Protein AF-A0A091F250-F1 (afdb_monomer_lite)

Sequence (230 aa):
HSVPVSPQCHPSVTPVSPQCHPSVTPVSPQCHPSVTPVSPQCHPSVTPVSPQCHPSVTPVSPQCHPSVTPVSPQCHPSVTPVSPQCHPSVTPVSPQCHPSVTPVSPQCHPSVTPVSPQCHPSVTPVSPQCHPSVTPVSPQCHPSVTPVSPQCHPSVTPVSPQCHPSVTPVSPQCHPSVTPVSPQCHPSVTPVSPQCHPSVTPVSPQCHPSVTPVSPQCHPSVTP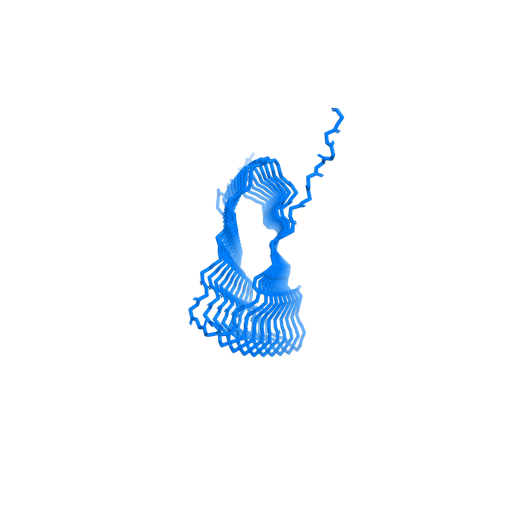VSPQCH

pLDDT: mean 90.47, std 11.47, range [30.03, 98.31]

Secondary structure (DSSP, 8-state):
------SEE--EE--BSSEE--EE--BSSEE--EE--BSSEE--EE--BSSEE--EE--BSSEE--EE--BSSEE--EE--BSSEE--EE--BSSEE--EE--BSSEE--EE--BSSEE--EE--BSSEE--EE--BSSEE--EE--BSSEE--EE--BSSEE--EE--BSSEE--EE--BSSEE--EE--B-SEE--EE--BSSEE--EE--SSSEE--EE---PPPP-

Radius of gyration: 18.92 Å; chains: 1; bounding box: 62×32×62 Å

Organism: Corvus brachyrhynchos (NCBI:txid85066)

Foldseek 3Di:
DDDPQDQEEEAEEEDEDQEEEAEEEDEHQEYEYEYEYEHQEYEYEYEYEHQEYEYEYEYEHQEYEYEYEYEHQEYEYEYEYEHQEYEYEYEYEHQEYEYEYEYEHQEYEYEYEYEHQEYEYEYEYEHQEYEYEYEYEHQEYEYEYEYEHQEYEYEYEYEHQEYEYEYEYEHQEYEYEAEYAYQAYEYEYEYAYQAYEYEYEYAYPHYHYYYHYPHDHYDYHYHYDYPDDD

Structure (mmCIF, N/CA/C/O backbone):
data_AF-A0A091F250-F1
#
_entry.id   AF-A0A091F250-F1
#
loop_
_atom_site.group_PDB
_atom_site.id
_atom_site.type_symbol
_atom_site.label_atom_id
_atom_site.label_alt_id
_atom_site.label_comp_id
_atom_site.label_asym_id
_atom_site.label_entity_id
_atom_site.label_seq_id
_atom_site.pdbx_PDB_ins_code
_atom_site.Cartn_x
_atom_site.Cartn_y
_atom_site.Cartn_z
_atom_site.occupancy
_atom_site.B_iso_or_equiv
_atom_site.auth_seq_id
_atom_site.auth_comp_id
_atom_site.auth_asym_id
_atom_site.auth_atom_id
_atom_site.pdbx_PDB_model_num
ATOM 1 N N . HIS A 1 1 ? 37.355 22.612 -18.448 1.00 33.59 1 HIS A N 1
ATOM 2 C CA . HIS A 1 1 ? 36.087 22.562 -19.195 1.00 33.59 1 HIS A CA 1
ATOM 3 C C . HIS A 1 1 ? 35.077 21.798 -18.359 1.00 33.59 1 HIS A C 1
ATOM 5 O O . HIS A 1 1 ? 35.049 20.576 -18.389 1.00 33.59 1 HIS A O 1
ATOM 11 N N . SER A 1 2 ? 34.338 22.515 -17.518 1.00 38.84 2 SER A N 1
ATOM 12 C CA . SER A 1 2 ? 33.194 21.975 -16.791 1.00 38.84 2 SER A CA 1
ATOM 13 C C . SER A 1 2 ? 32.089 21.704 -17.807 1.00 38.84 2 SER A C 1
ATOM 15 O O . SER A 1 2 ? 31.565 22.630 -18.421 1.00 38.84 2 SER A O 1
ATOM 17 N N . VAL A 1 3 ? 31.771 20.430 -18.031 1.00 39.94 3 VAL A N 1
ATOM 18 C CA . VAL A 1 3 ? 30.537 20.057 -18.728 1.00 39.94 3 VAL A CA 1
ATOM 19 C C . VAL A 1 3 ? 29.393 20.578 -17.853 1.00 39.94 3 VAL A C 1
ATOM 21 O O . VAL A 1 3 ? 29.378 20.248 -16.664 1.00 39.94 3 VAL A O 1
ATOM 24 N N . PRO A 1 4 ? 28.487 21.433 -18.358 1.00 46.00 4 PRO A N 1
ATOM 25 C CA . PRO A 1 4 ? 27.374 21.906 -17.553 1.00 46.00 4 PRO A CA 1
ATOM 26 C C . PRO A 1 4 ? 26.533 20.689 -17.170 1.00 46.00 4 PRO A C 1
ATOM 28 O O . PRO A 1 4 ? 25.941 20.034 -18.027 1.00 46.00 4 PRO A O 1
ATOM 31 N N . VAL A 1 5 ? 26.518 20.354 -15.879 1.00 55.38 5 VAL A N 1
ATOM 32 C CA . VAL A 1 5 ? 25.541 19.413 -15.337 1.00 55.38 5 VAL A CA 1
ATOM 33 C C . VAL A 1 5 ? 24.190 20.074 -15.567 1.00 55.38 5 VAL A C 1
ATOM 35 O O . VAL A 1 5 ? 23.926 21.139 -15.010 1.00 55.38 5 VAL A O 1
ATOM 38 N N . SER A 1 6 ? 23.372 19.495 -16.449 1.00 60.44 6 SER A N 1
ATOM 39 C CA . SER A 1 6 ? 22.008 19.977 -16.664 1.00 60.44 6 SER A CA 1
ATOM 40 C C . SER A 1 6 ? 21.316 20.046 -15.298 1.00 60.44 6 SER A C 1
ATOM 42 O O . SER A 1 6 ? 21.288 19.031 -14.601 1.00 60.44 6 SER A O 1
ATOM 44 N N . PRO A 1 7 ? 20.772 21.202 -14.875 1.00 77.56 7 PRO A N 1
ATOM 45 C CA . PRO A 1 7 ? 20.173 21.343 -13.547 1.00 77.56 7 PRO A CA 1
ATOM 46 C C . PRO A 1 7 ? 18.911 20.482 -13.389 1.00 77.56 7 PRO A C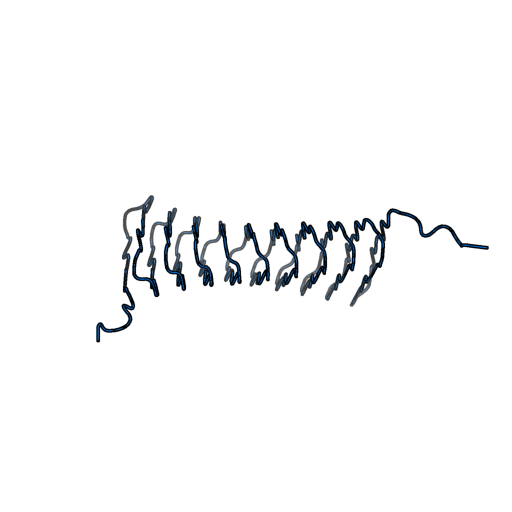 1
ATOM 48 O O . PRO A 1 7 ? 18.428 20.276 -12.277 1.00 77.56 7 PRO A O 1
ATOM 51 N N . GLN A 1 8 ? 18.366 19.984 -14.502 1.00 84.75 8 GLN A N 1
ATOM 52 C CA . GLN A 1 8 ? 17.130 19.224 -14.564 1.00 84.75 8 GLN A CA 1
ATOM 53 C C . GLN A 1 8 ? 17.296 17.965 -15.420 1.00 84.75 8 GLN A C 1
ATOM 55 O O . GLN A 1 8 ? 17.914 17.998 -16.488 1.00 84.75 8 GLN A O 1
ATOM 60 N N . CYS A 1 9 ? 16.695 16.869 -14.956 1.00 88.38 9 CYS A N 1
ATOM 61 C CA . CYS A 1 9 ? 16.632 15.584 -15.641 1.00 88.38 9 CYS A CA 1
ATOM 62 C C . CYS A 1 9 ? 15.167 15.138 -15.818 1.00 88.38 9 CYS A C 1
ATOM 64 O O . CYS A 1 9 ? 14.374 15.234 -14.881 1.00 88.38 9 CYS A O 1
ATOM 66 N N . HIS A 1 10 ? 14.815 14.624 -17.001 1.00 90.88 10 HIS A N 1
ATOM 67 C CA . HIS A 1 10 ? 13.466 14.120 -17.319 1.00 90.88 10 HIS A CA 1
ATOM 68 C C . HIS A 1 10 ? 13.531 12.782 -18.085 1.00 90.88 10 HIS A C 1
ATOM 70 O O . HIS A 1 10 ? 13.070 12.704 -19.225 1.00 90.88 10 HIS A O 1
ATOM 76 N N . PRO A 1 11 ? 14.177 11.731 -17.544 1.00 89.00 11 PRO A N 1
ATOM 77 C CA . PRO A 1 11 ? 14.264 10.458 -18.252 1.00 89.00 11 PRO A CA 1
ATOM 78 C C . PRO A 1 11 ? 12.874 9.820 -18.356 1.00 89.00 11 PRO A C 1
ATOM 80 O O . PRO A 1 11 ? 12.163 9.704 -17.361 1.00 89.00 11 PRO A O 1
ATOM 83 N N . SER A 1 12 ? 12.504 9.389 -19.559 1.00 92.69 12 SER A N 1
ATOM 84 C CA . SER A 1 12 ? 11.233 8.719 -19.836 1.00 92.69 12 SER A CA 1
ATOM 85 C C . SER A 1 12 ? 11.492 7.376 -20.510 1.00 92.69 12 SER A C 1
ATOM 87 O O . SER A 1 12 ? 12.308 7.300 -21.430 1.00 92.69 12 SER A O 1
ATOM 89 N N . VAL A 1 13 ? 10.840 6.312 -20.035 1.00 91.19 13 VAL A N 1
ATOM 90 C CA . VAL A 1 13 ? 11.056 4.934 -20.502 1.00 91.19 13 VAL A CA 1
ATOM 91 C C . VAL A 1 13 ? 9.720 4.228 -20.759 1.00 91.19 13 VAL A C 1
ATOM 93 O O . VAL A 1 13 ? 8.931 4.016 -19.841 1.00 91.19 13 VAL A O 1
ATOM 96 N N . THR A 1 14 ? 9.491 3.815 -22.008 1.00 93.31 14 THR A N 1
ATOM 97 C CA . THR A 1 14 ? 8.241 3.204 -22.514 1.00 93.31 14 THR A CA 1
ATOM 98 C C . THR A 1 14 ? 8.506 1.909 -23.301 1.00 93.31 14 THR A C 1
ATOM 100 O O . THR A 1 14 ? 8.299 1.854 -24.514 1.00 93.31 14 THR A O 1
ATOM 103 N N . PRO A 1 15 ? 9.014 0.836 -22.666 1.00 89.25 15 PRO A N 1
ATOM 104 C CA . PRO A 1 15 ? 9.282 -0.410 -23.368 1.00 89.25 15 PRO A CA 1
ATOM 105 C C . PRO A 1 15 ? 7.974 -1.133 -23.706 1.00 89.25 15 PRO A C 1
ATOM 107 O O . PRO A 1 15 ? 7.047 -1.184 -22.894 1.00 89.25 15 PRO A O 1
ATOM 110 N N . VAL A 1 16 ? 7.950 -1.752 -24.885 1.00 90.25 16 VAL A N 1
ATOM 111 C CA . VAL A 1 16 ? 6.882 -2.651 -25.333 1.00 90.25 16 VAL A CA 1
ATOM 112 C C . VAL A 1 16 ? 7.512 -4.009 -25.623 1.00 90.25 16 VAL A C 1
ATOM 114 O O . VAL A 1 16 ? 8.383 -4.119 -26.482 1.00 90.25 16 VAL A O 1
ATOM 117 N N . SER A 1 17 ? 7.147 -5.028 -24.847 1.00 84.81 17 SER A N 1
ATOM 118 C CA . SER A 1 17 ? 7.806 -6.342 -24.855 1.00 84.81 17 SER A CA 1
ATOM 119 C C . SER A 1 17 ? 6.891 -7.400 -24.232 1.00 84.81 17 SER A C 1
ATOM 121 O O . SER A 1 17 ? 6.051 -7.030 -23.421 1.00 84.81 17 SER A O 1
ATOM 123 N N . PRO A 1 18 ? 7.052 -8.705 -24.525 1.00 85.31 18 PRO A N 1
ATOM 124 C CA . PRO A 1 18 ? 6.424 -9.782 -23.752 1.00 85.31 18 PRO A CA 1
ATOM 125 C C . PRO A 1 18 ? 6.783 -9.763 -22.253 1.00 85.31 18 PRO A C 1
ATOM 127 O O . PRO A 1 18 ? 5.990 -10.176 -21.410 1.00 85.31 18 PRO A O 1
ATOM 130 N N . GLN A 1 19 ? 7.989 -9.293 -21.925 1.00 91.00 19 GLN A N 1
ATOM 131 C CA . GLN A 1 19 ? 8.488 -9.157 -20.558 1.00 91.00 19 GLN A CA 1
ATOM 132 C C . GLN A 1 19 ? 9.426 -7.949 -20.470 1.00 91.00 19 GLN A C 1
ATOM 134 O O . GLN A 1 19 ? 10.343 -7.811 -21.282 1.00 91.00 19 GLN A O 1
ATOM 139 N N . CYS A 1 20 ? 9.238 -7.059 -19.495 1.00 88.50 20 CYS A N 1
ATOM 140 C CA . CYS A 1 20 ? 10.100 -5.881 -19.353 1.00 88.50 20 CYS A CA 1
ATOM 141 C C . CYS A 1 20 ? 10.474 -5.561 -17.902 1.00 88.50 20 CYS A C 1
ATOM 143 O O . CYS A 1 20 ? 9.691 -5.740 -16.971 1.00 88.50 20 CYS A O 1
ATOM 145 N N . HIS A 1 21 ? 11.691 -5.042 -17.740 1.00 93.19 21 HIS A N 1
ATOM 146 C CA . HIS A 1 21 ? 12.291 -4.668 -16.456 1.00 93.19 21 HIS A CA 1
ATOM 147 C C . HIS A 1 21 ? 12.960 -3.286 -16.566 1.00 93.19 21 HIS A C 1
ATOM 149 O O . HIS A 1 21 ? 14.181 -3.183 -16.439 1.00 93.19 21 HIS A O 1
ATOM 155 N N . PRO A 1 22 ? 12.223 -2.216 -16.926 1.00 90.50 22 PRO A N 1
ATOM 156 C CA . PRO A 1 22 ? 12.834 -0.901 -17.079 1.00 90.50 22 PRO A CA 1
ATOM 157 C C . PRO A 1 22 ? 13.341 -0.386 -15.729 1.00 90.50 22 PRO A C 1
ATOM 159 O O . PRO A 1 22 ? 12.600 -0.372 -14.749 1.00 90.50 22 PRO A O 1
ATOM 162 N N . SER A 1 23 ? 14.590 0.072 -15.699 1.00 92.38 23 SER A N 1
ATOM 163 C CA . SER A 1 23 ? 15.218 0.655 -14.513 1.00 92.38 23 SER A CA 1
ATOM 164 C C . SER A 1 23 ? 15.730 2.058 -14.824 1.00 92.38 23 SER A C 1
ATOM 166 O O . SER A 1 23 ? 16.414 2.250 -15.829 1.00 92.38 23 SER A O 1
ATOM 168 N N . VAL A 1 24 ? 15.414 3.037 -13.972 1.00 91.38 24 VAL A N 1
ATOM 169 C CA . VAL A 1 24 ? 15.784 4.449 -14.167 1.00 91.38 24 VAL A CA 1
ATOM 170 C C . VAL A 1 24 ? 16.405 5.017 -12.887 1.00 91.38 24 VAL A C 1
ATOM 172 O O . VAL A 1 24 ? 15.742 5.103 -11.855 1.00 91.38 24 VAL A O 1
ATOM 175 N N . THR A 1 25 ? 17.670 5.443 -12.967 1.00 92.69 25 THR A N 1
ATOM 176 C CA . THR A 1 25 ? 18.471 5.909 -11.813 1.00 92.69 25 THR A CA 1
ATOM 177 C C . THR A 1 25 ? 19.171 7.236 -12.131 1.00 92.69 25 THR A C 1
ATOM 179 O O . THR A 1 25 ? 20.381 7.262 -12.358 1.00 92.69 25 THR A O 1
ATOM 182 N N . PRO A 1 26 ? 18.440 8.356 -12.245 1.00 88.88 26 PRO A N 1
ATOM 183 C CA . PRO A 1 26 ? 19.053 9.614 -12.618 1.00 88.88 26 PRO A CA 1
ATOM 184 C C . PRO A 1 26 ? 19.640 10.342 -11.405 1.00 88.88 26 PRO A C 1
ATOM 186 O O . PRO A 1 26 ? 19.121 10.246 -10.290 1.00 88.88 26 PRO A O 1
ATOM 189 N N . VAL A 1 27 ? 20.689 11.126 -11.657 1.00 89.31 27 VAL A N 1
ATOM 190 C CA . VAL A 1 27 ? 21.351 11.981 -10.665 1.00 89.31 27 VAL A CA 1
ATOM 191 C C . VAL A 1 27 ? 21.404 13.407 -11.209 1.00 89.31 27 VAL A C 1
ATOM 193 O O . VAL A 1 27 ? 21.977 13.638 -12.270 1.00 89.31 27 VAL A O 1
ATOM 196 N N . SER A 1 28 ? 20.763 14.353 -10.521 1.00 86.31 28 SER A N 1
ATOM 197 C CA . SER A 1 28 ? 20.638 15.760 -10.947 1.00 86.31 28 SER A CA 1
ATOM 198 C C . SER A 1 28 ? 20.193 16.635 -9.770 1.00 86.31 28 SER A C 1
ATOM 200 O O . SER A 1 28 ? 19.651 16.089 -8.814 1.00 86.31 28 SER A O 1
ATOM 202 N N . PRO A 1 29 ? 20.338 17.973 -9.820 1.00 87.81 29 PRO A N 1
ATOM 203 C CA . PRO A 1 29 ? 19.719 18.877 -8.846 1.00 87.81 29 PRO A CA 1
ATOM 204 C C . PRO A 1 29 ? 18.182 18.773 -8.779 1.00 87.81 29 PRO A C 1
ATOM 206 O O . PRO A 1 29 ? 17.585 18.950 -7.719 1.00 87.81 29 PRO A O 1
ATOM 209 N N . GLN A 1 30 ? 17.541 18.480 -9.911 1.00 91.06 30 GLN A N 1
ATOM 210 C CA . GLN A 1 30 ? 16.102 18.255 -10.017 1.00 91.06 30 GLN A CA 1
ATOM 211 C C . GLN A 1 30 ? 15.824 17.117 -11.007 1.00 91.06 30 GLN A C 1
ATOM 213 O O . GLN A 1 30 ? 16.383 17.101 -12.107 1.00 91.06 30 GLN A O 1
ATOM 218 N N . CYS A 1 31 ? 14.949 16.176 -10.640 1.00 90.00 31 CYS A N 1
ATOM 219 C CA . CYS A 1 31 ? 14.666 14.993 -11.456 1.00 90.00 31 CYS A CA 1
ATOM 220 C C . CYS A 1 31 ? 13.188 14.592 -11.515 1.00 90.00 31 CYS A C 1
ATOM 222 O O . CYS A 1 31 ? 12.520 14.482 -10.490 1.00 90.00 31 CYS A O 1
ATOM 224 N N . HIS A 1 32 ? 12.720 14.274 -12.721 1.00 93.88 32 HIS A N 1
ATOM 225 C CA . HIS A 1 32 ? 11.345 13.864 -13.033 1.00 93.88 32 HIS A CA 1
ATOM 226 C C . HIS A 1 32 ? 11.334 12.578 -13.885 1.00 93.88 32 HIS A C 1
ATOM 228 O O . HIS A 1 32 ? 11.016 12.634 -15.074 1.00 93.88 32 HIS A O 1
ATOM 234 N N . PRO A 1 33 ? 11.777 11.421 -13.350 1.00 92.81 33 PRO A N 1
ATOM 235 C CA . PRO A 1 33 ? 11.771 10.174 -14.108 1.00 92.81 33 PRO A CA 1
ATOM 236 C C . PRO A 1 33 ? 10.345 9.646 -14.316 1.00 92.81 33 PRO A C 1
ATOM 238 O O . PRO A 1 33 ? 9.553 9.617 -13.376 1.00 92.81 33 PRO A O 1
ATOM 241 N N . SER A 1 34 ? 10.047 9.175 -15.525 1.00 94.75 34 SER A N 1
ATOM 242 C CA . SER A 1 34 ? 8.769 8.558 -15.890 1.00 94.75 34 SER A CA 1
ATOM 243 C C . SER A 1 34 ? 8.979 7.178 -16.518 1.00 94.75 34 SER A C 1
ATOM 245 O O . SER A 1 34 ? 9.849 7.003 -17.373 1.00 94.75 34 SER A O 1
ATOM 247 N N . VAL A 1 35 ? 8.201 6.182 -16.091 1.00 94.31 35 VAL A N 1
ATOM 248 C CA . VAL A 1 35 ? 8.280 4.802 -16.594 1.00 94.31 35 VAL A CA 1
ATOM 249 C C . VAL A 1 35 ? 6.883 4.266 -16.909 1.00 94.31 35 VAL A C 1
ATOM 251 O O . VAL A 1 35 ? 6.037 4.155 -16.024 1.00 94.31 35 VAL A O 1
ATOM 254 N N . THR A 1 36 ? 6.637 3.893 -18.167 1.00 94.62 36 THR A N 1
ATOM 255 C CA . THR A 1 36 ? 5.316 3.469 -18.673 1.00 94.62 36 THR A CA 1
ATOM 256 C C . THR A 1 36 ? 5.442 2.226 -19.574 1.00 94.62 36 THR A C 1
ATOM 258 O O . THR A 1 36 ? 5.283 2.314 -20.792 1.00 94.62 36 THR A O 1
ATOM 261 N N . PRO A 1 37 ? 5.808 1.054 -19.022 1.00 91.38 37 PRO A N 1
ATOM 262 C CA . PRO A 1 37 ? 5.922 -0.177 -19.794 1.00 91.38 37 PRO A CA 1
ATOM 263 C C . PRO A 1 37 ? 4.554 -0.731 -20.200 1.00 91.38 37 PRO A C 1
ATOM 265 O O . PRO A 1 37 ? 3.600 -0.673 -19.422 1.00 91.38 37 PRO A O 1
ATOM 268 N N . VAL A 1 38 ? 4.503 -1.362 -21.374 1.00 92.81 38 VAL A N 1
ATOM 269 C CA . VAL A 1 38 ? 3.353 -2.147 -21.846 1.00 92.81 38 VAL A CA 1
ATOM 270 C C . VAL A 1 38 ? 3.822 -3.567 -22.154 1.00 92.81 38 VAL A C 1
ATOM 272 O O . VAL A 1 38 ? 4.631 -3.779 -23.057 1.00 92.81 38 VAL A O 1
ATOM 275 N N . SER A 1 39 ? 3.371 -4.546 -21.368 1.00 89.94 39 SER A N 1
ATOM 276 C CA . SER A 1 39 ? 3.885 -5.922 -21.431 1.00 89.94 39 SER A CA 1
ATOM 277 C C . SER A 1 39 ? 2.940 -6.912 -20.752 1.00 89.94 39 SER A C 1
ATOM 279 O O . SER A 1 39 ? 2.289 -6.512 -19.804 1.00 89.94 39 SER A O 1
ATOM 281 N N . PRO A 1 40 ? 2.882 -8.196 -21.145 1.00 90.12 40 PRO A N 1
ATOM 282 C CA . PRO A 1 40 ? 2.304 -9.286 -20.354 1.00 90.12 40 PRO A CA 1
ATOM 283 C C . PRO A 1 40 ? 2.805 -9.361 -18.898 1.00 90.12 40 PRO A C 1
ATOM 285 O O . PRO A 1 40 ? 2.045 -9.688 -17.988 1.00 90.12 40 PRO A O 1
ATOM 288 N N . GLN A 1 41 ? 4.089 -9.067 -18.677 1.00 92.62 41 GLN A N 1
ATOM 289 C CA . GLN A 1 41 ? 4.708 -9.043 -17.352 1.00 92.62 41 GLN A CA 1
ATOM 290 C C . GLN A 1 41 ? 5.713 -7.889 -17.243 1.00 92.62 41 GLN A C 1
ATOM 292 O O . GLN A 1 41 ? 6.585 -7.737 -18.106 1.00 92.62 41 GLN A O 1
ATOM 297 N N . CYS A 1 42 ? 5.636 -7.071 -16.189 1.00 91.81 42 CYS A N 1
ATOM 298 C CA . CYS A 1 42 ? 6.555 -5.940 -16.023 1.00 91.81 42 CYS A CA 1
ATOM 299 C C . CYS A 1 42 ? 7.005 -5.682 -14.578 1.00 91.81 42 CYS A C 1
ATOM 301 O O . CYS A 1 42 ? 6.206 -5.741 -13.642 1.00 91.81 42 CYS A O 1
ATOM 303 N N . HIS A 1 43 ? 8.272 -5.299 -14.418 1.00 94.69 43 HIS A N 1
ATOM 304 C CA . HIS A 1 43 ? 8.883 -4.948 -13.129 1.00 94.69 43 HIS A CA 1
ATOM 305 C C . HIS A 1 43 ? 9.653 -3.619 -13.241 1.00 94.69 43 HIS A C 1
ATOM 307 O O . HIS A 1 43 ? 10.881 -3.621 -13.329 1.00 94.69 43 HIS A O 1
ATOM 313 N N . PRO A 1 44 ? 8.962 -2.468 -13.351 1.00 94.00 44 PRO A N 1
ATOM 314 C CA . PRO A 1 44 ? 9.633 -1.176 -13.445 1.00 94.00 44 PRO A CA 1
ATOM 315 C C . PRO A 1 44 ? 10.253 -0.757 -12.102 1.00 94.00 44 PRO A C 1
ATOM 317 O O . PRO A 1 44 ? 9.614 -0.880 -11.059 1.00 94.00 44 PRO A O 1
ATOM 320 N N . SER A 1 45 ? 11.469 -0.210 -12.140 1.00 95.12 45 SER A N 1
ATOM 321 C CA . SER A 1 45 ? 12.205 0.284 -10.969 1.00 95.12 45 SER A CA 1
ATOM 322 C C . SER A 1 45 ? 12.701 1.716 -11.183 1.00 95.12 45 SER A C 1
ATOM 324 O O . SER A 1 45 ? 13.296 2.024 -12.217 1.00 95.12 45 SER A O 1
ATOM 326 N N . VAL A 1 46 ? 12.486 2.606 -10.210 1.00 94.88 46 VAL A N 1
ATOM 327 C CA . VAL A 1 46 ? 12.885 4.023 -10.293 1.00 94.88 46 VAL A CA 1
ATOM 328 C C . VAL A 1 46 ? 13.578 4.487 -9.007 1.00 94.88 46 VAL A C 1
ATOM 330 O O . VAL A 1 46 ? 12.968 4.500 -7.940 1.00 94.88 46 VAL A O 1
ATOM 333 N N . THR A 1 47 ? 14.833 4.934 -9.121 1.00 95.00 47 THR A N 1
ATOM 334 C CA . THR A 1 47 ? 15.704 5.293 -7.981 1.00 95.00 47 THR A CA 1
ATOM 335 C C . THR A 1 47 ? 16.443 6.622 -8.230 1.00 95.00 47 THR A C 1
ATOM 337 O O . THR A 1 47 ? 17.651 6.628 -8.466 1.00 95.00 47 THR A O 1
ATOM 340 N N . PRO A 1 48 ? 15.758 7.782 -8.255 1.00 91.50 48 PRO A N 1
ATOM 341 C CA . PRO A 1 48 ? 16.413 9.071 -8.457 1.00 91.50 48 PRO A CA 1
ATOM 342 C C . PRO A 1 48 ? 17.155 9.536 -7.203 1.00 91.50 48 PRO A C 1
ATOM 344 O O . PRO A 1 48 ? 16.650 9.402 -6.087 1.00 91.50 48 PRO A O 1
ATOM 347 N N . VAL A 1 49 ? 18.308 10.171 -7.412 1.00 92.50 49 VAL A N 1
ATOM 348 C CA . VAL A 1 49 ? 19.079 10.857 -6.367 1.00 92.50 49 VAL A CA 1
ATOM 349 C C . VAL A 1 49 ? 19.168 12.337 -6.725 1.00 92.50 49 VAL A C 1
ATOM 351 O O . VAL A 1 49 ? 19.790 12.703 -7.721 1.00 92.50 49 VAL A O 1
ATOM 354 N N . SER A 1 50 ? 18.493 13.195 -5.958 1.00 89.56 50 SER A N 1
ATOM 355 C CA . SER A 1 50 ? 18.347 14.616 -6.303 1.00 89.56 50 SER A CA 1
ATOM 356 C C . SER A 1 50 ? 17.893 15.458 -5.109 1.00 89.56 50 SER A C 1
ATOM 358 O O . SER A 1 50 ? 17.090 14.964 -4.331 1.00 89.56 50 SER A O 1
ATOM 360 N N . PRO A 1 51 ? 18.293 16.735 -4.970 1.00 90.88 51 PRO A N 1
ATOM 361 C CA . PRO A 1 51 ? 17.656 17.721 -4.094 1.00 90.88 51 PRO A CA 1
ATOM 362 C C . PRO A 1 51 ? 16.119 17.736 -4.159 1.00 90.88 51 PRO A C 1
ATOM 364 O O . PRO A 1 51 ? 15.464 17.806 -3.125 1.00 90.88 51 PRO A O 1
ATOM 367 N N . GLN A 1 52 ? 15.550 17.598 -5.359 1.00 92.94 52 GLN A N 1
ATOM 368 C CA . GLN A 1 52 ? 14.104 17.540 -5.583 1.00 92.94 52 GLN A CA 1
ATOM 369 C C . GLN A 1 52 ? 13.761 16.467 -6.621 1.00 92.94 52 GLN A C 1
ATOM 371 O O . GLN A 1 52 ? 14.314 16.475 -7.728 1.00 92.94 52 GLN A O 1
ATOM 376 N N . CYS A 1 53 ? 12.846 15.545 -6.312 1.00 92.75 53 CYS A N 1
ATOM 377 C CA . CYS A 1 53 ? 12.442 14.518 -7.276 1.00 92.75 53 CYS A CA 1
ATOM 378 C C . CYS A 1 53 ? 10.946 14.180 -7.294 1.00 92.75 53 CYS A C 1
ATOM 380 O O . CYS A 1 53 ? 10.262 14.183 -6.273 1.00 92.75 53 CYS A O 1
ATOM 382 N N . HIS A 1 54 ? 10.453 13.859 -8.490 1.00 95.81 54 HIS A N 1
ATOM 383 C CA . HIS A 1 54 ? 9.048 13.533 -8.763 1.00 95.81 54 HIS A CA 1
ATOM 384 C C . HIS A 1 54 ? 8.963 12.298 -9.679 1.00 95.81 54 HIS A C 1
ATOM 386 O O . HIS A 1 54 ? 8.699 12.433 -10.874 1.00 95.81 54 HIS A O 1
ATOM 392 N N . PRO A 1 55 ? 9.293 11.090 -9.185 1.00 95.25 55 PRO A N 1
ATOM 393 C CA . PRO A 1 55 ? 9.225 9.884 -10.002 1.00 95.25 55 PRO A CA 1
ATOM 394 C C . PRO A 1 55 ? 7.778 9.441 -10.259 1.00 95.25 55 PRO A C 1
ATOM 396 O O . PRO A 1 55 ? 6.960 9.426 -9.341 1.00 95.25 55 PRO A O 1
ATOM 399 N N . SER A 1 56 ? 7.484 9.022 -11.491 1.00 96.69 56 SER A N 1
ATOM 400 C CA . SER A 1 56 ? 6.178 8.503 -11.911 1.00 96.69 56 SER A CA 1
ATOM 401 C C . SER A 1 56 ? 6.303 7.131 -12.581 1.00 96.69 56 SER A C 1
ATOM 403 O O . SER A 1 56 ? 7.171 6.925 -13.433 1.00 96.69 56 SER A O 1
ATOM 405 N N . VAL A 1 57 ? 5.449 6.177 -12.194 1.00 96.44 57 VAL A N 1
ATOM 406 C CA . VAL A 1 57 ? 5.438 4.808 -12.737 1.00 96.44 57 VAL A CA 1
ATOM 407 C C . VAL A 1 57 ? 4.010 4.355 -13.061 1.00 96.44 57 VAL A C 1
ATOM 409 O O . VAL A 1 57 ? 3.186 4.200 -12.161 1.00 96.44 57 VAL A O 1
ATOM 412 N N . THR A 1 58 ? 3.738 4.073 -14.339 1.00 96.19 58 THR A N 1
ATOM 413 C CA . THR A 1 58 ? 2.395 3.753 -14.869 1.00 96.19 58 THR A CA 1
ATOM 414 C C . THR A 1 58 ? 2.439 2.529 -15.800 1.00 96.19 58 THR A C 1
ATOM 416 O O . THR A 1 58 ? 2.315 2.666 -17.016 1.00 96.19 58 THR A O 1
ATOM 419 N N . PRO A 1 59 ? 2.694 1.313 -15.286 1.00 92.94 59 PRO A N 1
ATOM 420 C CA . PRO A 1 59 ? 2.723 0.108 -16.106 1.00 92.94 59 PRO A CA 1
ATOM 421 C C . PRO A 1 59 ? 1.317 -0.330 -16.533 1.00 92.94 59 PRO A C 1
ATOM 423 O O . PRO A 1 59 ? 0.373 -0.255 -15.745 1.00 92.94 59 PRO A O 1
ATOM 426 N N . VAL A 1 60 ? 1.211 -0.880 -17.744 1.00 93.94 60 VAL A N 1
ATOM 427 C CA . VAL A 1 60 ? 0.014 -1.573 -18.243 1.00 93.94 60 VAL A CA 1
ATOM 428 C C . VAL A 1 60 ? 0.387 -3.020 -18.556 1.00 93.94 60 VAL A C 1
ATOM 430 O O . VAL A 1 60 ? 1.173 -3.281 -19.469 1.00 93.94 60 VAL A O 1
ATOM 433 N N . SER A 1 61 ? -0.130 -3.964 -17.769 1.00 90.44 61 SER A N 1
ATOM 434 C CA . SER A 1 61 ? 0.277 -5.373 -17.850 1.00 90.44 61 SER A CA 1
ATOM 435 C C . SER A 1 61 ? -0.725 -6.315 -17.186 1.00 90.44 61 SER A C 1
ATOM 437 O O . SER A 1 61 ? -1.313 -5.909 -16.206 1.00 90.44 61 SER A O 1
ATOM 439 N N . PRO A 1 62 ? -0.897 -7.572 -17.628 1.00 91.31 62 PRO A N 1
ATOM 440 C CA . PRO A 1 62 ? -1.478 -8.670 -16.854 1.00 91.31 62 PRO A CA 1
ATOM 441 C C . PRO A 1 62 ? -0.913 -8.830 -15.429 1.00 91.31 62 PRO A C 1
ATOM 443 O O . PRO A 1 62 ? -1.659 -9.110 -14.493 1.00 91.31 62 PRO A O 1
ATOM 446 N N . GLN A 1 63 ? 0.402 -8.667 -15.263 1.00 93.81 63 GLN A N 1
ATOM 447 C CA . GLN A 1 63 ? 1.086 -8.778 -13.975 1.00 93.81 63 GLN A CA 1
ATOM 448 C C . GLN A 1 63 ? 2.169 -7.701 -13.834 1.00 93.81 63 GLN A C 1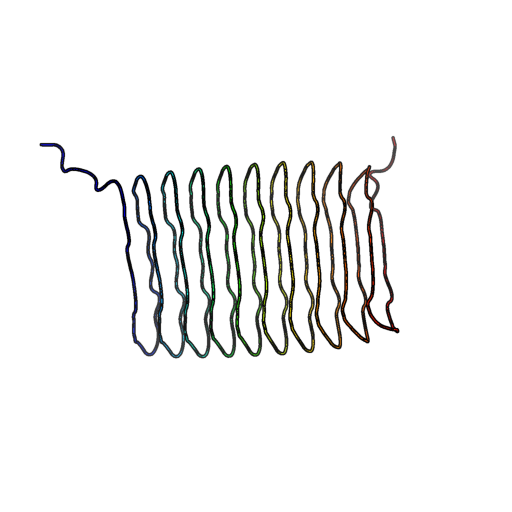
ATOM 450 O O . GLN A 1 63 ? 3.078 -7.607 -14.666 1.00 93.81 63 GLN A O 1
ATOM 455 N N . CYS A 1 64 ? 2.118 -6.893 -12.770 1.00 93.25 64 CYS A N 1
ATOM 456 C CA . CYS A 1 64 ? 3.096 -5.823 -12.570 1.00 93.25 64 CYS A CA 1
ATOM 457 C C . CYS A 1 64 ? 3.572 -5.649 -11.124 1.00 93.25 64 CYS A C 1
ATOM 459 O O . CYS A 1 64 ? 2.776 -5.677 -10.184 1.00 93.25 64 CYS A O 1
ATOM 461 N N . HIS A 1 65 ? 4.865 -5.366 -10.970 1.00 96.12 65 HIS A N 1
ATOM 462 C CA . HIS A 1 65 ? 5.513 -5.121 -9.676 1.00 96.12 65 HIS A CA 1
ATOM 463 C C . HIS A 1 65 ? 6.362 -3.839 -9.734 1.00 96.12 65 HIS A C 1
ATOM 465 O O . HIS A 1 65 ? 7.582 -3.916 -9.877 1.00 96.12 65 HIS A O 1
ATOM 471 N N . PRO A 1 66 ? 5.744 -2.643 -9.738 1.00 96.00 66 PRO A N 1
ATOM 472 C CA . PRO A 1 66 ? 6.494 -1.393 -9.780 1.00 96.00 66 PRO A CA 1
ATOM 473 C C . PRO A 1 66 ? 7.164 -1.080 -8.435 1.00 96.00 66 PRO A C 1
ATOM 475 O O . PRO A 1 66 ? 6.543 -1.222 -7.384 1.00 96.00 66 PRO A O 1
ATOM 478 N N . SER A 1 67 ? 8.408 -0.601 -8.483 1.00 97.31 67 SER A N 1
ATOM 479 C CA . SER A 1 67 ? 9.206 -0.208 -7.317 1.00 97.31 67 SER A CA 1
ATOM 480 C C . SER A 1 67 ? 9.764 1.210 -7.470 1.00 97.31 67 SER A C 1
ATOM 482 O O . SER A 1 67 ? 10.313 1.556 -8.520 1.00 97.31 67 SER A O 1
ATOM 484 N N . VAL A 1 68 ? 9.624 2.047 -6.436 1.00 97.12 68 VAL A N 1
ATOM 485 C CA . VAL A 1 68 ? 10.081 3.448 -6.439 1.00 97.12 68 VAL A CA 1
ATOM 486 C C . VAL A 1 68 ? 10.803 3.802 -5.134 1.00 97.12 68 VAL A C 1
ATOM 488 O O . VAL A 1 68 ? 10.187 3.830 -4.069 1.00 97.12 68 VAL A O 1
ATOM 491 N N . THR A 1 69 ? 12.090 4.152 -5.230 1.00 97.00 69 THR A N 1
ATOM 492 C CA . THR A 1 69 ? 12.983 4.409 -4.080 1.00 97.00 69 THR A CA 1
ATOM 493 C C . THR A 1 69 ? 13.797 5.701 -4.265 1.00 97.00 69 THR A C 1
ATOM 495 O O . THR A 1 69 ? 15.002 5.657 -4.512 1.00 97.00 69 THR A O 1
ATOM 498 N N . PRO A 1 70 ? 13.168 6.889 -4.216 1.00 93.81 70 PRO A N 1
ATOM 499 C CA . PRO A 1 70 ? 13.877 8.156 -4.341 1.00 93.81 70 PRO A CA 1
ATOM 500 C C . PRO A 1 70 ? 14.687 8.487 -3.082 1.00 93.81 70 PRO A C 1
ATOM 502 O O . PRO A 1 70 ? 14.223 8.276 -1.961 1.00 93.81 70 PRO A O 1
ATOM 505 N N . VAL A 1 71 ? 15.852 9.105 -3.279 1.00 94.94 71 VAL A N 1
ATOM 506 C CA . VAL A 1 71 ? 16.674 9.690 -2.210 1.00 94.94 71 VAL A CA 1
ATOM 507 C C . VAL A 1 71 ? 16.805 11.190 -2.460 1.00 94.94 71 VAL A C 1
ATOM 509 O O . VAL A 1 71 ? 17.401 11.613 -3.455 1.00 94.94 71 VAL A O 1
ATOM 512 N N . SER A 1 72 ? 16.197 12.008 -1.596 1.00 91.38 72 SER A N 1
ATOM 513 C CA . SER A 1 72 ? 16.054 13.444 -1.857 1.00 91.38 72 SER A CA 1
ATOM 514 C C . SER A 1 72 ? 15.675 14.264 -0.626 1.00 91.38 72 SER A C 1
ATOM 516 O O . SER A 1 72 ? 14.871 13.786 0.154 1.00 91.38 72 SER A O 1
ATOM 518 N N . PRO A 1 73 ? 16.128 15.518 -0.461 1.00 92.25 73 PRO A N 1
ATOM 519 C CA . PRO A 1 73 ? 15.508 16.521 0.406 1.00 92.25 73 PRO A CA 1
ATOM 520 C C . PRO A 1 73 ? 13.977 16.616 0.289 1.00 92.25 73 PRO A C 1
ATOM 522 O O . PRO A 1 73 ? 13.303 16.662 1.314 1.00 92.25 73 PRO A O 1
ATOM 525 N N . GLN A 1 74 ? 13.426 16.582 -0.929 1.00 94.81 74 GLN A N 1
ATOM 526 C CA . GLN A 1 74 ? 11.985 16.682 -1.178 1.00 94.81 74 GLN A CA 1
ATOM 527 C C . GLN A 1 74 ? 11.552 15.740 -2.307 1.00 94.81 74 GLN A C 1
ATOM 529 O O . GLN A 1 74 ? 11.955 15.914 -3.460 1.00 94.81 74 GLN A O 1
ATOM 534 N N . CYS A 1 75 ? 10.674 14.778 -2.007 1.00 94.06 75 CYS A N 1
ATOM 535 C CA . CYS A 1 75 ? 10.215 13.803 -3.002 1.00 94.06 75 CYS A CA 1
ATOM 536 C C . CYS A 1 75 ? 8.696 13.591 -3.051 1.00 94.06 75 CYS A C 1
ATOM 538 O O . CYS A 1 75 ? 8.006 13.583 -2.031 1.00 94.06 75 CYS A O 1
ATOM 540 N N . HIS A 1 76 ? 8.190 13.372 -4.266 1.00 96.75 76 HIS A N 1
ATOM 541 C CA . HIS A 1 76 ? 6.769 13.142 -4.559 1.00 96.75 76 HIS A CA 1
ATOM 542 C C . HIS A 1 76 ? 6.609 11.949 -5.516 1.00 96.75 76 HIS A C 1
ATOM 544 O O . HIS A 1 76 ? 6.379 12.143 -6.710 1.00 96.75 76 HIS A O 1
ATOM 550 N N . PRO A 1 77 ? 6.826 10.703 -5.055 1.00 96.62 77 PRO A N 1
ATOM 551 C CA . PRO A 1 77 ? 6.675 9.535 -5.913 1.00 96.62 77 PRO A CA 1
ATOM 552 C C . PRO A 1 77 ? 5.200 9.215 -6.190 1.00 96.62 77 PRO A C 1
ATOM 554 O O . PRO A 1 77 ? 4.377 9.227 -5.277 1.00 96.62 77 PRO A O 1
ATOM 557 N N . SER A 1 78 ? 4.887 8.877 -7.441 1.00 97.75 78 SER A N 1
ATOM 558 C CA . SER A 1 78 ? 3.546 8.496 -7.898 1.00 97.75 78 SER A CA 1
ATOM 559 C C . SER A 1 78 ? 3.567 7.159 -8.645 1.00 97.75 78 SER A C 1
ATOM 561 O O . SER A 1 78 ? 4.384 6.959 -9.548 1.00 97.75 78 SER A O 1
ATOM 563 N N . VAL A 1 79 ? 2.674 6.235 -8.276 1.00 97.69 79 VAL A N 1
ATOM 564 C CA . VAL A 1 79 ? 2.584 4.889 -8.868 1.00 97.69 79 VAL A CA 1
ATOM 565 C C . VAL A 1 79 ? 1.133 4.542 -9.219 1.00 97.69 79 VAL A C 1
ATOM 567 O O . VAL A 1 79 ? 0.277 4.455 -8.338 1.00 97.69 79 VAL A O 1
ATOM 570 N N . THR A 1 80 ? 0.853 4.297 -10.503 1.00 97.25 80 THR A N 1
ATOM 571 C CA . THR A 1 80 ? -0.505 4.068 -11.042 1.00 97.25 80 THR A CA 1
ATOM 572 C C . THR A 1 80 ? -0.537 2.869 -12.007 1.00 97.25 80 THR A C 1
ATOM 574 O O . THR A 1 80 ? -0.675 3.039 -13.217 1.00 97.25 80 THR A O 1
ATOM 577 N N . PRO A 1 81 ? -0.355 1.628 -11.522 1.00 94.38 81 PRO A N 1
ATOM 578 C CA . PRO A 1 81 ? -0.406 0.443 -12.369 1.00 94.38 81 PRO A CA 1
ATOM 579 C C . PRO A 1 81 ? -1.839 0.102 -12.792 1.00 94.38 81 PRO A C 1
ATOM 581 O O . PRO A 1 81 ? -2.763 0.166 -11.979 1.00 94.38 81 PRO A O 1
ATOM 584 N N . VAL A 1 82 ? -1.995 -0.360 -14.033 1.00 95.56 82 VAL A N 1
ATOM 585 C CA . VAL A 1 82 ? -3.235 -0.953 -14.553 1.00 95.56 82 VAL A CA 1
ATOM 586 C C . VAL A 1 82 ? -2.965 -2.417 -14.888 1.00 95.56 82 VAL A C 1
ATOM 588 O O . VAL A 1 82 ? -2.211 -2.712 -15.818 1.00 95.56 82 VAL A O 1
ATOM 591 N N . SER A 1 83 ? -3.536 -3.336 -14.102 1.00 91.69 83 SER A N 1
ATOM 592 C CA . SER A 1 83 ? -3.208 -4.762 -14.213 1.00 91.69 83 SER A CA 1
ATOM 593 C C . SER A 1 83 ? -4.219 -5.698 -13.553 1.00 91.69 83 SER A C 1
ATOM 595 O O . SER A 1 83 ? -4.658 -5.382 -12.462 1.00 91.69 83 SER A O 1
ATOM 597 N N . PRO A 1 84 ? -4.525 -6.890 -14.099 1.00 91.81 84 PRO A N 1
ATOM 598 C CA . PRO A 1 84 ? -5.111 -8.029 -13.388 1.00 91.81 84 PRO A CA 1
ATOM 599 C C . PRO A 1 84 ? -4.528 -8.291 -11.991 1.00 91.81 84 PRO A C 1
ATOM 601 O O . PRO A 1 84 ? -5.286 -8.500 -11.049 1.00 91.81 84 PRO A O 1
ATOM 604 N N . GLN A 1 85 ? -3.203 -8.231 -11.840 1.00 94.88 85 GLN A N 1
ATOM 605 C CA . GLN A 1 85 ? -2.518 -8.423 -10.560 1.00 94.88 85 GLN A CA 1
ATOM 606 C C . GLN A 1 85 ? -1.379 -7.412 -10.375 1.00 94.88 85 GLN A C 1
ATOM 608 O O . GLN A 1 85 ? -0.459 -7.343 -11.200 1.00 94.88 85 GLN A O 1
ATOM 613 N N . CYS A 1 86 ? -1.391 -6.638 -9.285 1.00 94.12 86 CYS A N 1
ATOM 614 C CA . CYS A 1 86 ? -0.335 -5.656 -9.027 1.00 94.12 86 CYS A CA 1
ATOM 615 C C . CYS A 1 86 ? 0.166 -5.591 -7.580 1.00 94.12 86 CYS A C 1
ATOM 617 O O . CYS A 1 86 ? -0.593 -5.698 -6.618 1.00 94.12 86 CYS A O 1
ATOM 619 N N . HIS A 1 87 ? 1.472 -5.357 -7.444 1.00 96.81 87 HIS A N 1
ATOM 620 C CA . HIS A 1 87 ? 2.165 -5.225 -6.157 1.00 96.81 87 HIS A CA 1
ATOM 621 C C . HIS A 1 87 ? 3.087 -3.995 -6.175 1.00 96.81 87 HIS A C 1
ATOM 623 O O . HIS A 1 87 ? 4.299 -4.136 -6.343 1.00 96.81 87 HIS A O 1
ATOM 629 N N . PRO A 1 88 ? 2.542 -2.766 -6.115 1.00 96.81 88 PRO A N 1
ATOM 630 C CA . PRO A 1 88 ? 3.367 -1.564 -6.107 1.00 96.81 88 PRO A CA 1
ATOM 631 C C . PRO A 1 88 ? 4.067 -1.364 -4.757 1.00 96.81 88 PRO A C 1
ATOM 633 O O . PRO A 1 88 ? 3.436 -1.472 -3.707 1.00 96.81 88 PRO A O 1
ATOM 636 N N . SER A 1 89 ? 5.352 -1.012 -4.798 1.00 97.94 89 SER A N 1
ATOM 637 C CA . SER A 1 89 ? 6.177 -0.706 -3.626 1.00 97.94 89 SER A CA 1
ATOM 638 C C . SER A 1 89 ? 6.806 0.684 -3.733 1.00 97.94 89 SER A C 1
ATOM 640 O O . SER A 1 89 ? 7.379 1.039 -4.766 1.00 97.94 89 SER A O 1
ATOM 642 N N . VAL A 1 90 ? 6.701 1.484 -2.669 1.00 98.00 90 VAL A N 1
ATOM 643 C CA . VAL A 1 90 ? 7.241 2.851 -2.606 1.00 98.00 90 VAL A CA 1
ATOM 644 C C . VAL A 1 90 ? 8.001 3.066 -1.295 1.00 98.00 90 VAL A C 1
ATOM 646 O O . VAL A 1 90 ? 7.434 2.940 -0.210 1.00 98.00 90 VAL A O 1
ATOM 649 N N . THR A 1 91 ? 9.289 3.407 -1.377 1.00 97.56 91 THR A N 1
ATOM 650 C CA . THR A 1 91 ? 10.195 3.554 -0.218 1.00 97.56 91 THR A CA 1
ATOM 651 C C . THR A 1 91 ? 11.068 4.814 -0.344 1.00 97.56 91 THR A C 1
ATOM 653 O O . THR A 1 91 ? 12.265 4.723 -0.608 1.00 97.56 91 THR A O 1
ATOM 656 N N . PRO A 1 92 ? 10.497 6.025 -0.216 1.00 95.25 92 PRO A N 1
ATOM 657 C CA . PRO A 1 92 ? 11.267 7.261 -0.278 1.00 95.25 92 PRO A CA 1
ATOM 658 C C . PRO A 1 92 ? 12.100 7.474 0.992 1.00 95.25 92 PRO A C 1
ATOM 660 O O . PRO A 1 92 ? 11.623 7.238 2.104 1.00 95.25 92 PRO A O 1
ATOM 663 N N . VAL A 1 93 ? 13.311 8.008 0.822 1.00 96.19 93 VAL A N 1
ATOM 664 C CA . VAL A 1 93 ? 14.176 8.473 1.916 1.00 96.19 93 VAL A CA 1
ATOM 665 C C . VAL A 1 93 ? 14.389 9.975 1.762 1.00 96.19 93 VAL A C 1
ATOM 667 O O . VAL A 1 93 ? 15.038 10.421 0.811 1.00 96.19 93 VAL A O 1
ATOM 670 N N . SER A 1 94 ? 13.797 10.768 2.662 1.00 92.50 94 SER A N 1
ATOM 671 C CA . SER A 1 94 ? 13.711 12.217 2.458 1.00 92.50 94 SER A CA 1
ATOM 672 C C . SER A 1 94 ? 13.342 13.030 3.698 1.00 92.50 94 SER A C 1
ATOM 674 O O . SER A 1 94 ? 12.456 12.606 4.417 1.00 92.50 94 SER A O 1
ATOM 676 N N . PRO A 1 95 ? 13.895 14.236 3.922 1.00 92.88 95 PRO A N 1
ATOM 677 C CA . PRO A 1 95 ? 13.343 15.264 4.806 1.00 92.88 95 PRO A CA 1
ATOM 678 C C . PRO A 1 95 ? 11.826 15.477 4.683 1.00 92.88 95 PRO A C 1
ATOM 680 O O . PRO A 1 95 ? 11.147 15.552 5.703 1.00 92.88 95 PRO A O 1
ATOM 683 N N . GLN A 1 96 ? 11.291 15.517 3.459 1.00 95.50 96 GLN A N 1
ATOM 684 C CA . GLN A 1 96 ? 9.863 15.704 3.208 1.00 95.50 96 GLN A CA 1
ATOM 685 C C . GLN A 1 96 ? 9.378 14.830 2.044 1.00 95.50 96 GLN A C 1
ATOM 687 O O . GLN A 1 96 ? 9.820 14.992 0.903 1.00 95.50 96 GLN A O 1
ATOM 692 N N . CYS A 1 97 ? 8.414 13.943 2.303 1.00 94.75 97 CYS A N 1
ATOM 693 C CA . CYS A 1 97 ? 7.891 13.046 1.270 1.00 94.75 97 CYS A CA 1
ATOM 694 C C . CYS A 1 97 ? 6.364 12.938 1.221 1.00 94.75 97 CYS A C 1
ATOM 696 O O . CYS A 1 97 ? 5.678 12.905 2.243 1.00 94.75 97 CYS A O 1
ATOM 698 N N . HIS A 1 98 ? 5.845 12.826 -0.002 1.00 97.06 98 HIS A N 1
ATOM 699 C CA . HIS A 1 98 ? 4.413 12.698 -0.292 1.00 97.06 98 HIS A CA 1
ATOM 700 C C . HIS A 1 98 ? 4.172 11.567 -1.305 1.00 97.06 98 HIS A C 1
ATOM 702 O O . HIS A 1 98 ? 3.936 11.834 -2.483 1.00 97.06 98 HIS A O 1
ATOM 708 N N . PRO A 1 99 ? 4.323 10.289 -0.908 1.00 97.25 99 PRO A N 1
ATOM 709 C CA . PRO A 1 99 ? 4.105 9.176 -1.824 1.00 97.25 99 PRO A CA 1
ATOM 710 C C . PRO A 1 99 ? 2.614 8.963 -2.114 1.00 97.25 99 PRO A C 1
ATOM 712 O O . PRO A 1 99 ? 1.795 8.951 -1.197 1.00 97.25 99 PRO A O 1
ATOM 715 N N . SER A 1 100 ? 2.283 8.738 -3.386 1.00 98.06 100 SER A N 1
ATOM 716 C CA . SER A 1 100 ? 0.929 8.447 -3.865 1.00 98.06 100 SER A CA 1
ATOM 717 C C . SER A 1 100 ? 0.888 7.131 -4.645 1.00 98.06 100 SER A C 1
ATOM 719 O O . SER A 1 100 ? 1.700 6.905 -5.546 1.00 98.06 100 SER A O 1
ATOM 721 N N . VAL A 1 101 ? -0.057 6.251 -4.304 1.00 98.12 101 VAL A N 1
ATOM 722 C CA . VAL A 1 101 ? -0.228 4.935 -4.941 1.00 98.12 101 VAL A CA 1
ATOM 723 C C . VAL A 1 101 ? -1.698 4.694 -5.292 1.00 98.12 101 VAL A C 1
ATOM 725 O O . VAL A 1 101 ? -2.557 4.638 -4.411 1.00 98.12 101 VAL A O 1
ATOM 728 N N . THR A 1 102 ? -1.991 4.512 -6.582 1.00 97.50 102 THR A N 1
ATOM 729 C CA . THR A 1 102 ? -3.359 4.380 -7.125 1.00 97.50 102 THR A CA 1
ATOM 730 C C . THR A 1 102 ? -3.451 3.220 -8.129 1.00 97.50 102 THR A C 1
ATOM 732 O O . THR A 1 102 ? -3.540 3.445 -9.335 1.00 97.50 102 THR A O 1
ATOM 735 N N . PRO A 1 103 ? -3.364 1.956 -7.681 1.00 95.38 103 PRO A N 1
ATOM 736 C CA . PRO A 1 103 ? -3.490 0.808 -8.568 1.00 95.38 103 PRO A CA 1
ATOM 737 C C . PRO A 1 103 ? -4.942 0.591 -9.007 1.00 95.38 103 PRO A C 1
ATOM 739 O O . PRO A 1 103 ? -5.864 0.702 -8.197 1.00 95.38 103 PRO A O 1
ATOM 742 N N . VAL A 1 104 ? -5.123 0.187 -10.264 1.00 96.06 104 VAL A N 1
ATOM 743 C CA . VAL A 1 104 ? -6.399 -0.301 -10.806 1.00 96.06 104 VAL A CA 1
ATOM 744 C C . VAL A 1 104 ? -6.225 -1.764 -11.194 1.00 96.06 104 VAL A C 1
ATOM 746 O O . VAL A 1 104 ? -5.463 -2.082 -12.112 1.00 96.06 104 VAL A O 1
ATOM 749 N N . SER A 1 105 ? -6.878 -2.667 -10.460 1.00 92.44 105 SER A N 1
ATOM 750 C CA . SER A 1 105 ? -6.621 -4.102 -10.587 1.00 92.44 105 SER A CA 1
ATOM 751 C C . SER A 1 105 ? -7.726 -4.982 -10.016 1.00 92.44 105 SER A C 1
ATOM 753 O O . SER A 1 105 ? -8.302 -4.587 -9.030 1.00 92.44 105 SER A O 1
ATOM 755 N N . PRO A 1 106 ? -7.999 -6.184 -10.545 1.00 92.38 106 PRO A N 1
ATOM 756 C CA . PRO A 1 106 ? -8.669 -7.287 -9.858 1.00 92.38 106 PRO A CA 1
ATOM 757 C C . PRO A 1 106 ? -8.093 -7.651 -8.476 1.00 92.38 106 PRO A C 1
ATOM 759 O O . PRO A 1 106 ? -8.852 -7.965 -7.560 1.00 92.38 106 PRO A O 1
ATOM 762 N N . GLN A 1 107 ? -6.764 -7.633 -8.326 1.00 95.12 107 GLN A N 1
ATOM 763 C CA . GLN A 1 107 ? -6.078 -7.981 -7.083 1.00 95.12 107 GLN A CA 1
ATOM 764 C C . GLN A 1 107 ? -4.840 -7.102 -6.875 1.00 95.12 107 GLN A C 1
ATOM 766 O O . GLN A 1 107 ? -3.862 -7.197 -7.622 1.00 95.12 107 GLN A O 1
ATOM 771 N N . CYS A 1 108 ? -4.836 -6.297 -5.809 1.00 94.50 108 CYS A N 1
ATOM 772 C CA . CYS A 1 108 ? -3.722 -5.393 -5.521 1.00 94.50 108 CYS A CA 1
ATOM 773 C C . CYS A 1 108 ? -3.219 -5.440 -4.074 1.00 94.50 108 CYS A C 1
ATOM 775 O O . CYS A 1 108 ? -3.993 -5.532 -3.118 1.00 94.50 108 CYS A O 1
ATOM 777 N N . HIS A 1 109 ? -1.900 -5.309 -3.934 1.00 97.12 109 HIS A N 1
ATOM 778 C CA . HIS A 1 109 ? -1.190 -5.294 -2.651 1.00 97.12 109 HIS A CA 1
ATOM 779 C C . HIS A 1 109 ? -0.191 -4.126 -2.612 1.00 97.12 109 HIS A C 1
ATOM 781 O O . HIS A 1 109 ? 1.010 -4.333 -2.787 1.00 97.12 109 HIS A O 1
ATOM 787 N N . PRO A 1 110 ? -0.657 -2.868 -2.487 1.00 97.25 110 PRO A N 1
ATOM 788 C CA . PRO A 1 110 ? 0.244 -1.725 -2.425 1.00 97.25 110 PRO A CA 1
ATOM 789 C C . PRO A 1 110 ? 0.962 -1.639 -1.072 1.00 97.25 110 PRO A C 1
ATOM 791 O O . PRO A 1 110 ? 0.332 -1.772 -0.025 1.00 97.25 110 PRO A O 1
ATOM 794 N N . SER A 1 111 ? 2.265 -1.357 -1.103 1.00 98.12 111 SER A N 1
ATOM 795 C CA . SER A 1 111 ? 3.118 -1.172 0.075 1.00 98.12 111 SER A CA 1
ATOM 796 C C . SER A 1 111 ? 3.828 0.182 0.034 1.00 98.12 111 SER A C 1
ATOM 798 O O . SER A 1 111 ? 4.480 0.518 -0.957 1.00 98.12 111 SER A O 1
ATOM 800 N N . VAL A 1 112 ? 3.734 0.959 1.116 1.00 98.31 112 VAL A N 1
ATOM 801 C CA . VAL A 1 112 ? 4.339 2.298 1.223 1.00 98.31 112 VAL A CA 1
ATOM 802 C C . VAL A 1 112 ? 5.096 2.450 2.544 1.00 98.31 112 VAL A C 1
ATOM 804 O O . VAL A 1 112 ? 4.493 2.425 3.616 1.00 98.31 112 VAL A O 1
ATOM 807 N N . THR A 1 113 ? 6.412 2.665 2.464 1.00 97.75 113 THR A N 1
ATOM 808 C CA . THR A 1 113 ? 7.329 2.713 3.621 1.00 97.75 113 THR A CA 1
ATOM 809 C C . THR A 1 113 ? 8.260 3.933 3.543 1.00 97.75 113 THR A C 1
ATOM 811 O O . THR A 1 113 ? 9.443 3.795 3.232 1.00 97.75 113 THR A O 1
ATOM 814 N N . PRO A 1 114 ? 7.756 5.163 3.748 1.00 95.69 114 PRO A N 1
ATOM 815 C CA . PRO A 1 114 ? 8.589 6.358 3.740 1.00 95.69 114 PRO A CA 1
ATOM 816 C C . PRO A 1 114 ? 9.438 6.462 5.012 1.00 95.69 114 PRO A C 1
ATOM 818 O O . PRO A 1 114 ? 8.949 6.210 6.115 1.00 95.69 114 PRO A O 1
ATOM 821 N N . VAL A 1 115 ? 10.682 6.916 4.859 1.00 96.44 115 VAL A N 1
ATOM 822 C CA . VAL A 1 115 ? 11.577 7.282 5.966 1.00 96.44 115 VAL A CA 1
ATOM 823 C C . VAL A 1 115 ? 11.869 8.775 5.874 1.00 96.44 115 VAL A C 1
ATOM 825 O O . VAL A 1 115 ? 12.532 9.229 4.936 1.00 96.44 115 VAL A O 1
ATOM 828 N N . SER A 1 116 ? 11.327 9.554 6.814 1.00 92.94 116 SER A N 1
ATOM 829 C CA . SER A 1 116 ? 11.305 11.012 6.691 1.00 92.94 116 SER A CA 1
ATOM 830 C C . SER A 1 116 ? 11.056 11.746 8.006 1.00 92.94 116 SER A C 1
ATOM 832 O O . SER A 1 116 ? 10.337 11.217 8.821 1.00 92.94 116 SER A O 1
ATOM 834 N N . PRO A 1 117 ? 11.572 12.965 8.224 1.00 93.38 117 PRO A N 1
ATOM 835 C CA . PRO A 1 117 ? 11.069 13.943 9.189 1.00 93.38 117 PRO A CA 1
ATOM 836 C C . PRO A 1 117 ? 9.565 14.255 9.084 1.00 93.38 117 PRO A C 1
ATOM 838 O O . PRO A 1 117 ? 8.902 14.421 10.109 1.00 93.38 117 PRO A O 1
ATOM 841 N N . GLN A 1 118 ? 9.033 14.360 7.861 1.00 95.69 118 GLN A N 1
ATOM 842 C CA . GLN A 1 118 ? 7.630 14.677 7.603 1.00 95.69 118 GLN A CA 1
ATOM 843 C C . GLN A 1 118 ? 7.106 13.901 6.389 1.00 95.69 118 GLN A C 1
ATOM 845 O O . GLN A 1 118 ? 7.562 14.100 5.259 1.00 95.69 118 GLN A O 1
ATOM 850 N N . CYS A 1 119 ? 6.091 13.059 6.597 1.00 94.94 119 CYS A N 1
ATOM 851 C CA . CYS A 1 119 ? 5.521 12.250 5.521 1.00 94.94 119 CYS A CA 1
ATOM 852 C C . CYS A 1 119 ? 3.990 12.248 5.472 1.00 94.94 119 CYS A C 1
ATOM 854 O O . CYS A 1 119 ? 3.306 12.195 6.497 1.00 94.94 119 CYS A O 1
ATOM 856 N N . HIS A 1 120 ? 3.467 12.245 4.246 1.00 97.12 120 HIS A N 1
ATOM 857 C CA . HIS A 1 120 ? 2.032 12.210 3.951 1.00 97.12 120 HIS A CA 1
ATOM 858 C C . HIS A 1 120 ? 1.733 11.140 2.889 1.00 97.12 120 HIS A C 1
ATOM 860 O O . HIS A 1 120 ? 1.504 11.473 1.726 1.00 97.12 120 HIS A O 1
ATOM 866 N N . PRO A 1 121 ? 1.818 9.839 3.227 1.00 97.38 121 PRO A N 1
ATOM 867 C CA . PRO A 1 121 ? 1.533 8.785 2.262 1.00 97.38 121 PRO A CA 1
ATOM 868 C C . PRO A 1 121 ? 0.032 8.679 1.969 1.00 97.38 121 PRO A C 1
ATOM 870 O O . PRO A 1 121 ? -0.784 8.669 2.889 1.00 97.38 121 PRO A O 1
ATOM 873 N N . SER A 1 122 ? -0.315 8.543 0.688 1.00 98.12 122 SER A N 1
ATOM 874 C CA . SER A 1 122 ? -1.682 8.351 0.198 1.00 98.12 122 SER A CA 1
ATOM 875 C C . SER A 1 122 ? -1.793 7.074 -0.636 1.00 98.12 122 SER A C 1
ATOM 877 O O . SER A 1 122 ? -1.016 6.856 -1.568 1.00 98.12 122 SER A O 1
ATOM 879 N N . VAL A 1 123 ? -2.762 6.217 -0.305 1.00 98.31 123 VAL A N 1
ATOM 880 C CA . VAL A 1 123 ? -2.990 4.931 -0.983 1.00 98.31 123 VAL A CA 1
ATOM 881 C C . VAL A 1 123 ? -4.471 4.769 -1.324 1.00 98.31 123 VAL A C 1
ATOM 883 O O . VAL A 1 123 ? -5.314 4.679 -0.435 1.00 98.31 123 VAL A O 1
ATOM 886 N N . THR A 1 124 ? -4.790 4.713 -2.620 1.00 97.69 124 THR A N 1
ATOM 887 C CA . THR A 1 124 ? -6.168 4.651 -3.149 1.00 97.69 124 THR A CA 1
ATOM 888 C C . THR A 1 124 ? -6.304 3.529 -4.191 1.00 97.69 124 THR A C 1
ATOM 890 O O . THR A 1 124 ? -6.330 3.797 -5.392 1.00 97.69 124 THR A O 1
ATOM 893 N N . PRO A 1 125 ? -6.313 2.248 -3.781 1.00 95.56 125 PRO A N 1
ATOM 894 C CA . PRO A 1 125 ? -6.507 1.137 -4.701 1.00 95.56 125 PRO A CA 1
ATOM 895 C C . PRO A 1 125 ? -7.968 1.024 -5.143 1.00 95.56 125 PRO A C 1
ATOM 897 O O . PRO A 1 125 ? -8.881 1.150 -4.326 1.00 95.56 125 PRO A O 1
ATOM 900 N N . VAL A 1 126 ? -8.176 0.703 -6.420 1.00 96.25 126 VAL A N 1
ATOM 901 C CA . VAL A 1 126 ? -9.484 0.349 -6.986 1.00 96.25 126 VAL A CA 1
ATOM 902 C C . VAL A 1 126 ? -9.425 -1.106 -7.436 1.00 96.25 126 VAL A C 1
ATOM 904 O O . VAL A 1 126 ? -8.719 -1.427 -8.397 1.00 96.25 126 VAL A O 1
ATOM 907 N N . SER A 1 127 ? -10.112 -1.994 -6.711 1.00 92.75 127 SER A N 1
ATOM 908 C CA . SER A 1 127 ? -9.989 -3.438 -6.925 1.00 92.75 127 SER A CA 1
ATOM 909 C C . SER A 1 127 ? -11.131 -4.266 -6.346 1.00 92.75 127 SER A C 1
ATOM 911 O O . SER A 1 127 ? -11.614 -3.891 -5.304 1.00 92.75 127 SER A O 1
ATOM 913 N N . PRO A 1 128 ? -11.529 -5.413 -6.925 1.00 92.88 128 PRO A N 1
ATOM 914 C CA . PRO A 1 128 ? -12.265 -6.500 -6.273 1.00 92.88 128 PRO A CA 1
ATOM 915 C C . PRO A 1 128 ? -11.702 -6.952 -4.912 1.00 92.88 128 PRO A C 1
ATOM 917 O O . PRO A 1 128 ? -12.465 -7.228 -3.987 1.00 92.88 128 PRO A O 1
ATOM 920 N N . GLN A 1 129 ? -10.374 -7.054 -4.801 1.00 95.38 129 GLN A N 1
ATOM 921 C CA . GLN A 1 129 ? -9.679 -7.456 -3.578 1.00 95.38 129 GLN A CA 1
ATOM 922 C C . GLN A 1 129 ? -8.417 -6.610 -3.366 1.00 95.38 129 GLN A C 1
ATOM 924 O O . GLN A 1 129 ? -7.547 -6.540 -4.241 1.00 95.38 129 GLN A O 1
ATOM 929 N N . CYS A 1 130 ? -8.280 -5.972 -2.203 1.00 94.62 130 CYS A N 1
ATOM 930 C CA . CYS A 1 130 ? -7.100 -5.156 -1.908 1.00 94.62 130 CYS A CA 1
ATOM 931 C C . CYS A 1 130 ? -6.579 -5.297 -0.475 1.00 94.62 130 CYS A C 1
ATOM 933 O O . CYS A 1 130 ? -7.344 -5.397 0.486 1.00 94.62 130 CYS A O 1
ATOM 935 N N . HIS A 1 131 ? -5.253 -5.248 -0.353 1.00 97.12 131 HIS A N 1
ATOM 936 C CA . HIS A 1 131 ? -4.526 -5.338 0.917 1.00 97.12 131 HIS A CA 1
ATOM 937 C C . HIS A 1 131 ? -3.467 -4.227 0.999 1.00 97.12 131 HIS A C 1
ATOM 939 O O . HIS A 1 131 ? -2.278 -4.496 0.828 1.00 97.12 131 HIS A O 1
ATOM 945 N N . PRO A 1 132 ? -3.867 -2.951 1.159 1.00 97.31 132 PRO A N 1
ATOM 946 C CA . PRO A 1 132 ? -2.903 -1.864 1.256 1.00 97.31 132 PRO A CA 1
ATOM 947 C C . PRO A 1 132 ? -2.172 -1.878 2.602 1.00 97.31 132 PRO A C 1
ATOM 949 O O . PRO A 1 132 ? -2.800 -2.008 3.652 1.00 97.31 132 PRO A O 1
ATOM 952 N N . SER A 1 133 ? -0.854 -1.690 2.562 1.00 98.12 133 SER A N 1
ATOM 953 C CA . SER A 1 133 ? 0.026 -1.609 3.729 1.00 98.12 133 SER A CA 1
ATOM 954 C C . SER A 1 133 ? 0.804 -0.292 3.736 1.00 98.12 133 SER A C 1
ATOM 956 O O . SER A 1 133 ? 1.424 0.079 2.735 1.00 98.12 133 SER A O 1
ATOM 958 N N . VAL A 1 134 ? 0.764 0.433 4.856 1.00 98.25 134 VAL A N 1
ATOM 959 C CA . VAL A 1 134 ? 1.424 1.738 5.017 1.00 98.25 134 VAL A CA 1
ATOM 960 C C . VAL A 1 134 ? 2.189 1.794 6.340 1.00 98.25 134 VAL A C 1
ATOM 962 O O . VAL A 1 134 ? 1.582 1.786 7.411 1.00 98.25 134 VAL A O 1
ATOM 965 N N . THR A 1 135 ? 3.517 1.914 6.263 1.00 97.62 135 THR A N 1
ATOM 966 C CA . THR A 1 135 ? 4.435 1.859 7.418 1.00 97.62 135 THR A CA 1
ATOM 967 C C . THR A 1 135 ? 5.425 3.034 7.400 1.00 97.62 135 THR A C 1
ATOM 969 O O . THR A 1 135 ? 6.606 2.856 7.101 1.00 97.62 135 THR A O 1
ATOM 972 N N . PRO A 1 136 ? 4.972 4.274 7.657 1.00 95.62 136 PRO A N 1
ATOM 973 C CA . PRO A 1 136 ? 5.854 5.431 7.703 1.00 95.62 136 PRO A CA 1
ATOM 974 C C . PRO A 1 136 ? 6.708 5.434 8.974 1.00 95.62 136 PRO A C 1
ATOM 976 O O . PRO A 1 136 ? 6.210 5.160 10.067 1.00 95.62 136 PRO A O 1
ATOM 979 N N . VAL A 1 137 ? 7.972 5.832 8.835 1.00 96.25 137 VAL A N 1
ATOM 980 C CA . VAL A 1 137 ? 8.889 6.096 9.952 1.00 96.25 137 VAL A CA 1
ATOM 981 C C . VAL A 1 137 ? 9.231 7.581 9.943 1.00 96.25 137 VAL A C 1
ATOM 983 O O . VAL A 1 137 ? 9.942 8.043 9.046 1.00 96.25 137 VAL A O 1
ATOM 986 N N . SER A 1 138 ? 8.681 8.338 10.901 1.00 93.12 138 SER A N 1
ATOM 987 C CA . SER A 1 138 ? 8.785 9.802 10.889 1.00 93.12 138 SER A CA 1
ATOM 988 C C . SER A 1 138 ? 8.495 10.497 12.219 1.00 93.12 138 SER A C 1
ATOM 990 O O . SER A 1 138 ? 7.572 10.084 12.894 1.00 93.12 138 SER A O 1
ATOM 992 N N . PRO A 1 139 ? 9.159 11.610 12.582 1.00 93.12 139 PRO A N 1
ATOM 993 C CA . PRO A 1 139 ? 8.702 12.592 13.571 1.00 93.12 139 PRO A CA 1
ATOM 994 C C . PRO A 1 139 ? 7.219 12.979 13.456 1.00 93.12 139 PRO A C 1
ATOM 996 O O . PRO A 1 139 ? 6.519 12.984 14.466 1.00 93.12 139 PRO A O 1
ATOM 999 N N . GLN A 1 140 ? 6.743 13.265 12.240 1.00 95.19 140 GLN A N 1
ATOM 1000 C CA . GLN A 1 140 ? 5.352 13.633 11.954 1.00 95.19 140 GLN A CA 1
ATOM 1001 C C . GLN A 1 140 ? 4.814 12.870 10.742 1.00 95.19 140 GLN A C 1
ATOM 1003 O O . GLN A 1 140 ? 5.415 12.896 9.660 1.00 95.19 140 GLN A O 1
ATOM 1008 N N . CYS A 1 141 ? 3.679 12.186 10.891 1.00 94.56 141 CYS A N 1
ATOM 1009 C CA . CYS A 1 141 ? 3.080 11.449 9.779 1.00 94.56 141 CYS A CA 1
ATOM 1010 C C . CYS A 1 141 ? 1.552 11.519 9.714 1.00 94.56 141 CYS A C 1
ATOM 1012 O O . CYS A 1 141 ? 0.846 11.420 10.720 1.00 94.56 141 CYS A O 1
ATOM 1014 N N . HIS A 1 142 ? 1.048 11.625 8.484 1.00 96.69 142 HIS A N 1
ATOM 1015 C CA . HIS A 1 142 ? -0.383 11.666 8.180 1.00 96.69 142 HIS A CA 1
ATOM 1016 C C . HIS A 1 142 ? -0.720 10.657 7.070 1.00 96.69 142 HIS A C 1
ATOM 1018 O O . HIS A 1 142 ? -0.945 11.051 5.924 1.00 96.69 142 HIS A O 1
ATOM 1024 N N . PRO A 1 143 ? -0.692 9.341 7.352 1.00 97.12 143 PRO A N 1
ATOM 1025 C CA . PRO A 1 143 ? -1.041 8.348 6.347 1.00 97.12 143 PRO A CA 1
ATOM 1026 C C . PRO A 1 143 ? -2.546 8.357 6.053 1.00 97.12 143 PRO A C 1
ATOM 1028 O O . PRO A 1 143 ? -3.366 8.364 6.971 1.00 97.12 143 PRO A O 1
ATOM 1031 N N . SER A 1 144 ? -2.897 8.311 4.769 1.00 98.00 144 SER A N 1
ATOM 1032 C CA . SER A 1 144 ? -4.271 8.225 4.274 1.00 98.00 144 SER A CA 1
ATOM 1033 C C . SER A 1 144 ? -4.450 6.992 3.388 1.00 98.00 144 SER A C 1
ATOM 1035 O O . SER A 1 144 ? -3.679 6.764 2.454 1.00 98.00 144 SER A O 1
ATOM 1037 N N . VAL A 1 145 ? -5.463 6.178 3.692 1.00 98.12 145 VAL A N 1
ATOM 1038 C CA . VAL A 1 145 ? -5.767 4.937 2.967 1.00 98.12 145 VAL A CA 1
ATOM 1039 C C . VAL A 1 145 ? -7.255 4.878 2.624 1.00 98.12 145 VAL A C 1
ATOM 1041 O O . VAL A 1 145 ? -8.098 4.799 3.518 1.00 98.12 145 VAL A O 1
ATOM 1044 N N . THR A 1 146 ? -7.572 4.871 1.328 1.00 97.25 146 THR A N 1
ATOM 1045 C CA . THR A 1 146 ? -8.947 4.958 0.800 1.00 97.25 146 THR A CA 1
ATOM 1046 C C . THR A 1 146 ? -9.195 3.882 -0.267 1.00 97.25 146 THR A C 1
ATOM 1048 O O . THR A 1 146 ? -9.267 4.185 -1.458 1.00 97.25 146 THR A O 1
ATOM 1051 N N . PRO A 1 147 ? -9.257 2.591 0.107 1.00 95.38 147 PRO A N 1
ATOM 1052 C CA . PRO A 1 147 ? -9.520 1.519 -0.841 1.00 95.38 147 PRO A CA 1
ATOM 1053 C C . PRO A 1 147 ? -10.980 1.528 -1.301 1.00 95.38 147 PRO A C 1
ATOM 1055 O O . PRO A 1 147 ? -11.889 1.697 -0.489 1.00 95.38 147 PRO A O 1
ATOM 1058 N N . VAL A 1 148 ? -11.194 1.264 -2.589 1.00 95.81 148 VAL A N 1
ATOM 1059 C CA . VAL A 1 148 ? -12.515 1.030 -3.185 1.00 95.81 148 VAL A CA 1
ATOM 1060 C C . VAL A 1 148 ? -12.563 -0.415 -3.667 1.00 95.81 148 VAL A C 1
ATOM 1062 O O . VAL A 1 148 ? -11.895 -0.761 -4.644 1.00 95.81 148 VAL A O 1
ATOM 1065 N N . SER A 1 149 ? -13.298 -1.271 -2.948 1.00 92.81 149 SER A N 1
ATOM 1066 C CA . SER A 1 149 ? -13.269 -2.719 -3.179 1.00 92.81 149 SER A CA 1
ATOM 1067 C C . SER A 1 149 ? -14.450 -3.483 -2.587 1.00 92.81 149 SER A C 1
ATOM 1069 O O . SER A 1 149 ? -14.872 -3.116 -1.516 1.00 92.81 149 SER A O 1
ATOM 1071 N N . PRO A 1 150 ? -14.944 -4.580 -3.188 1.00 92.62 150 PRO A N 1
ATOM 1072 C CA . PRO A 1 150 ? -15.747 -5.626 -2.547 1.00 92.62 150 PRO A CA 1
ATOM 1073 C C . PRO A 1 150 ? -15.180 -6.175 -1.223 1.00 92.62 150 PRO A C 1
ATOM 1075 O O . PRO A 1 150 ? -15.935 -6.438 -0.287 1.00 92.62 150 PRO A O 1
ATOM 1078 N N . GLN A 1 151 ? -13.860 -6.389 -1.164 1.00 94.56 151 GLN A N 1
ATOM 1079 C CA . GLN A 1 151 ? -13.144 -6.909 0.006 1.00 94.56 151 GLN A CA 1
ATOM 1080 C C . GLN A 1 151 ? -11.836 -6.147 0.227 1.00 94.56 151 GLN A C 1
ATOM 1082 O O . GLN A 1 151 ? -10.979 -6.082 -0.663 1.00 94.56 151 GLN A O 1
ATOM 1087 N N . CYS A 1 152 ? -11.646 -5.571 1.414 1.00 94.00 152 CYS A N 1
ATOM 1088 C CA . CYS A 1 152 ? -10.422 -4.829 1.717 1.00 94.00 152 CYS A CA 1
ATOM 1089 C C . CYS A 1 152 ? -9.890 -5.056 3.134 1.00 94.00 152 CYS A C 1
ATOM 1091 O O . CYS A 1 152 ? -10.639 -5.033 4.115 1.00 94.00 152 CYS A O 1
ATOM 1093 N N . HIS A 1 153 ? -8.566 -5.168 3.232 1.00 96.38 153 HIS A N 1
ATOM 1094 C CA . HIS A 1 153 ? -7.838 -5.325 4.492 1.00 96.38 153 HIS A CA 1
ATOM 1095 C C . HIS A 1 153 ? -6.711 -4.284 4.590 1.00 96.38 153 HIS A C 1
ATOM 1097 O O . HIS A 1 153 ? -5.542 -4.618 4.391 1.00 96.38 153 HIS A O 1
ATOM 1103 N N . PRO A 1 154 ? -7.029 -2.995 4.814 1.00 96.81 154 PRO A N 1
ATOM 1104 C CA . PRO A 1 154 ? -5.997 -1.980 4.962 1.00 96.81 154 PRO A CA 1
ATOM 1105 C C . PRO A 1 154 ? -5.262 -2.127 6.298 1.00 96.81 154 PRO A C 1
ATOM 1107 O O . PRO A 1 154 ? -5.894 -2.269 7.344 1.00 96.81 154 PRO A O 1
ATOM 1110 N N . SER A 1 155 ? -3.934 -2.044 6.259 1.00 97.81 155 SER A N 1
ATOM 1111 C CA . SER A 1 155 ? -3.051 -2.060 7.426 1.00 97.81 155 SER A CA 1
ATOM 1112 C C . SER A 1 155 ? -2.212 -0.786 7.476 1.00 97.81 155 SER A C 1
ATOM 1114 O O . SER A 1 155 ? -1.539 -0.436 6.505 1.00 97.81 155 SER A O 1
ATOM 1116 N N . VAL A 1 156 ? -2.239 -0.088 8.611 1.00 97.81 156 VAL A N 1
ATOM 1117 C CA . VAL A 1 156 ? -1.512 1.172 8.815 1.00 97.81 156 VAL A CA 1
ATOM 1118 C C . VAL A 1 156 ? -0.721 1.113 10.122 1.00 97.81 156 VAL A C 1
ATOM 1120 O O . VAL A 1 156 ? -1.303 1.029 11.203 1.00 97.81 156 VAL A O 1
ATOM 1123 N N . THR A 1 157 ? 0.608 1.184 10.030 1.00 96.88 157 THR A N 1
ATOM 1124 C CA . THR A 1 157 ? 1.536 1.023 11.165 1.00 96.88 157 THR A CA 1
ATOM 1125 C C . THR A 1 157 ? 2.563 2.164 11.203 1.00 96.88 157 THR A C 1
ATOM 1127 O O . THR A 1 157 ? 3.730 1.969 10.865 1.00 96.88 157 THR A O 1
ATOM 1130 N N . PRO A 1 158 ? 2.154 3.396 11.559 1.00 94.38 158 PRO A N 1
ATOM 1131 C CA . PRO A 1 158 ? 3.075 4.517 11.660 1.00 94.38 158 PRO A CA 1
ATOM 1132 C C . PRO A 1 158 ? 3.953 4.402 12.908 1.00 94.38 158 PRO A C 1
ATOM 1134 O O . PRO A 1 158 ? 3.451 4.134 14.001 1.00 94.38 158 PRO A O 1
ATOM 1137 N N . VAL A 1 159 ? 5.245 4.686 12.754 1.00 95.06 159 VAL A N 1
ATOM 1138 C CA . VAL A 1 159 ? 6.209 4.817 13.854 1.00 95.06 159 VAL A CA 1
ATOM 1139 C C . VAL A 1 159 ? 6.618 6.281 13.951 1.00 95.06 159 VAL A C 1
ATOM 1141 O O . VAL A 1 159 ? 7.341 6.786 13.087 1.00 95.06 159 VAL A O 1
ATOM 1144 N N . SER A 1 160 ? 6.098 6.990 14.959 1.00 92.12 160 SER A N 1
ATOM 1145 C CA . SER A 1 160 ? 6.186 8.451 14.992 1.00 92.12 160 SER A CA 1
ATOM 1146 C C . SER A 1 160 ? 5.890 9.091 16.349 1.00 92.12 160 SER A C 1
ATOM 1148 O O . SER A 1 160 ? 4.932 8.686 16.983 1.00 92.12 160 SER A O 1
ATOM 1150 N N . PRO A 1 161 ? 6.601 10.146 16.783 1.00 91.25 161 PRO A N 1
ATOM 1151 C CA . PRO A 1 161 ? 6.184 11.067 17.842 1.00 91.25 161 PRO A CA 1
ATOM 1152 C C . PRO A 1 161 ? 4.736 11.574 17.730 1.00 91.25 161 PRO A C 1
ATOM 1154 O O . PRO A 1 161 ? 4.032 11.595 18.737 1.00 91.25 161 PRO A O 1
ATOM 1157 N N . GLN A 1 162 ? 4.301 11.962 16.524 1.00 93.38 162 GLN A N 1
ATOM 1158 C CA . GLN A 1 162 ? 2.973 12.518 16.248 1.00 93.38 162 GLN A CA 1
ATOM 1159 C C . GLN A 1 162 ? 2.376 11.902 14.980 1.00 93.38 162 GLN A C 1
ATOM 1161 O O . GLN A 1 162 ? 2.877 12.123 13.873 1.00 93.38 162 GLN A O 1
ATOM 1166 N N . CYS A 1 163 ? 1.275 11.157 15.120 1.00 92.62 163 CYS A N 1
ATOM 1167 C CA . CYS A 1 163 ? 0.624 10.529 13.972 1.00 92.62 163 CYS A CA 1
ATOM 1168 C C . CYS A 1 163 ? -0.896 10.708 13.910 1.00 92.62 163 CYS A C 1
ATOM 1170 O O . CYS A 1 163 ? -1.621 10.611 14.901 1.00 92.62 163 CYS A O 1
ATOM 1172 N N . HIS A 1 164 ? -1.385 10.913 12.686 1.00 95.19 164 HIS A N 1
ATOM 1173 C CA . HIS A 1 164 ? -2.809 11.069 12.382 1.00 95.19 164 HIS A CA 1
ATOM 1174 C C . HIS A 1 164 ? -3.218 10.138 11.230 1.00 95.19 164 HIS A C 1
ATOM 1176 O O . HIS A 1 164 ? -3.444 10.610 10.113 1.00 95.19 164 HIS A O 1
ATOM 1182 N N . PRO A 1 165 ? -3.255 8.809 11.444 1.00 95.69 165 PRO A N 1
ATOM 1183 C CA . PRO A 1 165 ? -3.671 7.886 10.400 1.00 95.69 165 PRO A CA 1
ATOM 1184 C C . PRO A 1 165 ? -5.171 8.012 10.112 1.00 95.69 165 PRO A C 1
ATOM 1186 O O . PRO A 1 165 ? -5.988 8.036 11.030 1.00 95.69 165 PRO A O 1
ATOM 1189 N N . SER A 1 166 ? -5.523 8.056 8.828 1.00 97.38 166 SER A N 1
ATOM 1190 C CA . SER A 1 166 ? -6.900 8.099 8.335 1.00 97.38 166 SER A CA 1
ATOM 1191 C C . SER A 1 166 ? -7.162 6.932 7.387 1.00 97.38 166 SER A C 1
ATOM 1193 O O . SER A 1 166 ? -6.450 6.755 6.397 1.00 97.38 166 SER A O 1
ATOM 1195 N N . VAL A 1 167 ? -8.184 6.127 7.683 1.00 97.19 167 VAL A N 1
ATOM 1196 C CA . VAL A 1 167 ? -8.550 4.941 6.898 1.00 97.19 167 VAL A CA 1
ATOM 1197 C C . VAL A 1 167 ? -10.033 5.005 6.538 1.00 97.19 167 VAL A C 1
ATOM 1199 O O . VAL A 1 167 ? -10.893 4.924 7.411 1.00 97.19 167 VAL A O 1
ATOM 1202 N N . THR A 1 168 ? -10.340 5.148 5.247 1.00 96.12 168 THR A N 1
ATOM 1203 C CA . THR A 1 168 ? -11.710 5.311 4.725 1.00 96.12 168 THR A CA 1
ATOM 1204 C C . THR A 1 168 ? -12.004 4.257 3.649 1.00 96.12 168 THR A C 1
ATOM 1206 O O . THR A 1 168 ? -11.967 4.556 2.456 1.00 96.12 168 THR A O 1
ATOM 1209 N N . PRO A 1 169 ? -12.232 2.987 4.027 1.00 93.06 169 PRO A N 1
ATOM 1210 C CA . PRO A 1 169 ? -12.543 1.943 3.066 1.00 93.06 169 PRO A CA 1
ATOM 1211 C C . PRO A 1 169 ? -13.982 2.076 2.565 1.00 93.06 169 PRO A C 1
ATOM 1213 O O . PRO A 1 169 ? -14.910 2.224 3.362 1.00 93.06 169 PRO A O 1
ATOM 1216 N N . VAL A 1 170 ? -14.162 1.954 1.252 1.00 94.12 170 VAL A N 1
ATOM 1217 C CA . V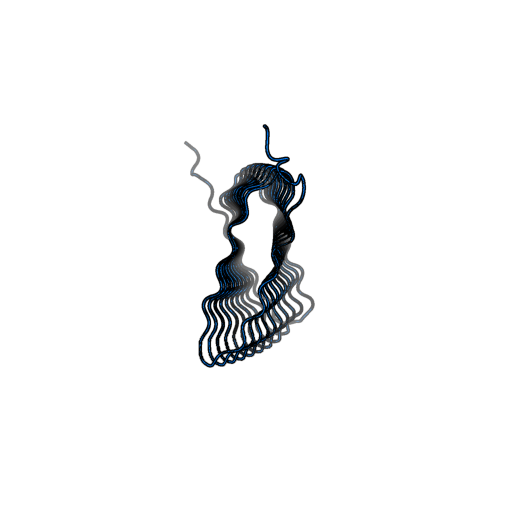AL A 1 170 ? -15.467 1.853 0.590 1.00 94.12 170 VAL A CA 1
ATOM 1218 C C . VAL A 1 170 ? -15.623 0.419 0.099 1.00 94.12 170 VAL A C 1
ATOM 1220 O O . VAL A 1 170 ? -15.024 0.039 -0.909 1.00 94.12 170 VAL A O 1
ATOM 1223 N N . SER A 1 171 ? -16.366 -0.395 0.855 1.00 90.75 171 SER A N 1
ATOM 1224 C CA . SER A 1 171 ? -16.441 -1.841 0.628 1.00 90.75 171 SER A CA 1
ATOM 1225 C C . SER A 1 171 ? -17.683 -2.486 1.237 1.00 90.75 171 SER A C 1
ATOM 1227 O O . SER A 1 171 ? -18.097 -2.032 2.278 1.00 90.75 171 SER A O 1
ATOM 1229 N N . PRO A 1 172 ? -18.265 -3.554 0.670 1.00 90.31 172 PRO A N 1
ATOM 1230 C CA . PRO A 1 172 ? -19.163 -4.494 1.345 1.00 90.31 172 PRO A CA 1
ATOM 1231 C C . PRO A 1 172 ? -18.587 -5.143 2.617 1.00 90.31 172 PRO A C 1
ATOM 1233 O O . PRO A 1 172 ? -19.323 -5.354 3.581 1.00 90.31 172 PRO A O 1
ATOM 1236 N N . GLN A 1 173 ? -17.298 -5.506 2.591 1.00 92.75 173 GLN A N 1
ATOM 1237 C CA . GLN A 1 173 ? -16.586 -6.203 3.666 1.00 92.75 173 GLN A CA 1
ATOM 1238 C C . GLN A 1 173 ? -15.213 -5.570 3.904 1.00 92.75 173 GLN A C 1
ATOM 1240 O O . GLN A 1 173 ? -14.353 -5.549 3.014 1.00 92.75 173 GLN A O 1
ATOM 1245 N N . CYS A 1 174 ? -14.976 -5.056 5.111 1.00 92.19 174 CYS A N 1
ATOM 1246 C CA . CYS A 1 174 ? -13.694 -4.443 5.441 1.00 92.19 174 CYS A CA 1
ATOM 1247 C C . CYS A 1 174 ? -13.166 -4.791 6.835 1.00 92.19 174 CYS A C 1
ATOM 1249 O O . CYS A 1 174 ? -13.898 -4.837 7.826 1.00 92.19 174 CYS A O 1
ATOM 1251 N N . HIS A 1 175 ? -11.848 -4.97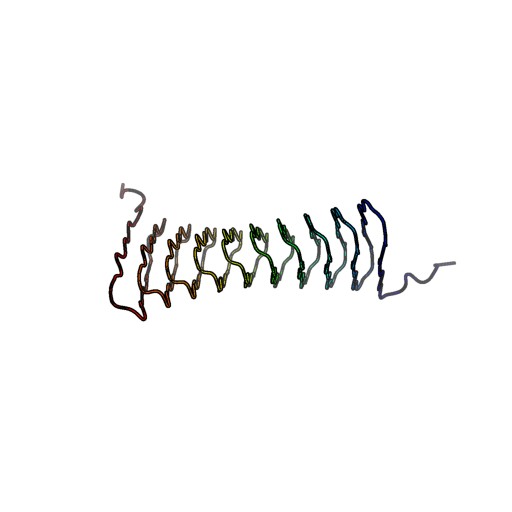9 6.902 1.00 94.75 175 HIS A N 1
ATOM 1252 C CA . HIS A 1 175 ? -11.113 -5.261 8.135 1.00 94.75 175 HIS A CA 1
ATOM 1253 C C . HIS A 1 175 ? -9.916 -4.308 8.262 1.00 94.75 175 HIS A C 1
ATOM 1255 O O . HIS A 1 175 ? -8.777 -4.722 8.033 1.00 94.75 175 HIS A O 1
ATOM 1261 N N . PRO A 1 176 ? -10.143 -3.011 8.538 1.00 95.00 176 PRO A N 1
ATOM 1262 C CA . PRO A 1 176 ? -9.046 -2.073 8.715 1.00 95.00 176 PRO A CA 1
ATOM 1263 C C . PRO A 1 176 ? -8.307 -2.333 10.032 1.00 95.00 176 PRO A C 1
ATOM 1265 O O . PRO A 1 176 ? -8.931 -2.469 11.083 1.00 95.00 176 PRO A O 1
ATOM 1268 N N . SER A 1 177 ? -6.978 -2.361 9.969 1.00 96.69 177 SER A N 1
ATOM 1269 C CA . SER A 1 177 ? -6.083 -2.474 11.120 1.00 96.69 177 SER A CA 1
ATOM 1270 C C . SER A 1 177 ? -5.193 -1.239 11.216 1.00 96.69 177 SER A C 1
ATOM 1272 O O . SER A 1 177 ? -4.531 -0.860 10.247 1.00 96.69 177 SER A O 1
ATOM 1274 N N . VAL A 1 178 ? -5.178 -0.595 12.383 1.00 96.12 178 VAL A N 1
ATOM 1275 C CA . VAL A 1 178 ? -4.374 0.603 12.647 1.00 96.12 178 VAL A CA 1
ATOM 1276 C C . VAL A 1 178 ? -3.571 0.398 13.929 1.00 96.12 178 VAL A C 1
ATOM 1278 O O . VAL A 1 178 ? -4.132 0.309 15.019 1.00 96.12 178 VAL A O 1
ATOM 1281 N N . THR A 1 179 ? -2.245 0.343 13.810 1.00 95.00 179 THR A N 1
ATOM 1282 C CA . THR A 1 179 ? -1.316 0.069 14.920 1.00 95.00 179 THR A CA 1
ATOM 1283 C C . THR A 1 179 ? -0.270 1.183 15.017 1.00 95.00 179 THR A C 1
ATOM 1285 O O . THR A 1 179 ? 0.861 1.015 14.560 1.00 95.00 179 THR A O 1
ATOM 1288 N N . PRO A 1 180 ? -0.629 2.366 15.545 1.00 91.31 180 PRO A N 1
ATOM 1289 C CA . PRO A 1 180 ? 0.319 3.455 15.698 1.00 91.31 180 PRO A CA 1
ATOM 1290 C C . PRO A 1 180 ? 1.268 3.179 16.867 1.00 91.31 180 PRO A C 1
ATOM 1292 O O . PRO A 1 180 ? 0.831 2.856 17.972 1.00 91.31 180 PRO A O 1
ATOM 1295 N N . VAL A 1 181 ? 2.564 3.366 16.629 1.00 92.56 181 VAL A N 1
ATOM 1296 C CA . VAL A 1 181 ? 3.610 3.365 17.658 1.00 92.56 181 VAL A CA 1
ATOM 1297 C C . VAL A 1 181 ? 4.037 4.811 17.868 1.00 92.56 181 VAL A C 1
ATOM 1299 O O . VAL A 1 181 ? 4.801 5.363 17.072 1.00 92.56 181 VAL A O 1
ATOM 1302 N N . SER A 1 182 ? 3.460 5.461 18.883 1.00 87.62 182 SER A N 1
ATOM 1303 C CA . SER A 1 182 ? 3.546 6.915 19.023 1.00 87.62 182 SER A CA 1
ATOM 1304 C C . SER A 1 182 ? 3.245 7.424 20.431 1.00 87.62 182 SER A C 1
ATOM 1306 O O . SER A 1 182 ? 2.304 6.943 21.037 1.00 87.62 182 SER A O 1
ATOM 1308 N N . PRO A 1 183 ? 3.942 8.445 20.953 1.00 86.69 183 PRO A N 1
ATOM 1309 C CA . PRO A 1 183 ? 3.504 9.243 22.095 1.00 86.69 183 PRO A CA 1
ATOM 1310 C C . PRO A 1 183 ? 2.121 9.886 21.921 1.00 86.69 183 PRO A C 1
ATOM 1312 O O . PRO A 1 183 ? 1.344 9.855 22.868 1.00 86.69 183 PRO A O 1
ATOM 1315 N N . GLN A 1 184 ? 1.824 10.449 20.741 1.00 89.31 184 GLN A N 1
ATOM 1316 C CA . GLN A 1 184 ? 0.592 11.186 20.440 1.00 89.31 184 GLN A CA 1
ATOM 1317 C C . GLN A 1 184 ? -0.033 10.703 19.133 1.00 89.31 184 GLN A C 1
ATOM 1319 O O . GLN A 1 184 ? 0.497 10.947 18.047 1.00 89.31 184 GLN A O 1
ATOM 1324 N N . CYS A 1 185 ? -1.195 10.056 19.226 1.00 89.38 185 CYS A N 1
ATOM 1325 C CA . CYS A 1 185 ? -1.870 9.525 18.048 1.00 89.38 185 CYS A CA 1
ATOM 1326 C C . CYS A 1 185 ? -3.379 9.786 18.011 1.00 89.38 185 CYS A C 1
ATOM 1328 O O . CYS A 1 185 ? -4.098 9.626 18.999 1.00 89.38 185 CYS A O 1
ATOM 1330 N N . HIS A 1 186 ? -3.866 10.136 16.820 1.00 92.06 186 HIS A N 1
ATOM 1331 C CA . HIS A 1 186 ? -5.284 10.377 16.542 1.00 92.06 186 HIS A CA 1
ATOM 1332 C C . HIS A 1 186 ? -5.750 9.540 15.341 1.00 92.06 186 HIS A C 1
ATOM 1334 O O . HIS A 1 186 ? -5.921 10.083 14.245 1.00 92.06 186 HIS A O 1
ATOM 1340 N N . PRO A 1 187 ? -5.896 8.210 15.493 1.00 92.56 187 PRO A N 1
ATOM 1341 C CA . PRO A 1 187 ? -6.379 7.368 14.411 1.00 92.56 187 PRO A CA 1
ATOM 1342 C C . PRO A 1 187 ? -7.861 7.625 14.122 1.00 92.56 187 PRO A C 1
ATOM 1344 O O . PRO A 1 187 ? -8.685 7.649 15.033 1.00 92.56 187 PRO A O 1
ATOM 1347 N N . SER A 1 188 ? -8.192 7.774 12.841 1.00 94.94 188 SER A N 1
ATOM 1348 C CA . SER A 1 188 ? -9.557 7.919 12.340 1.00 94.94 188 SER A CA 1
ATOM 1349 C C . SER A 1 188 ? -9.872 6.798 11.354 1.00 94.94 188 SER A C 1
ATOM 1351 O O . SER A 1 188 ? -9.140 6.593 10.383 1.00 94.94 188 SER A O 1
ATOM 1353 N N . VAL A 1 189 ? -10.955 6.062 11.601 1.00 94.62 189 VAL A N 1
ATOM 1354 C CA . VAL A 1 189 ? -11.417 4.974 10.735 1.00 94.62 189 VAL A CA 1
ATOM 1355 C C . VAL A 1 189 ? -12.883 5.202 10.376 1.00 94.62 189 VAL A C 1
ATOM 1357 O O . VAL A 1 189 ? -13.761 5.118 11.232 1.00 94.62 189 VAL A O 1
ATOM 1360 N N . THR A 1 190 ? -13.158 5.459 9.099 1.00 94.19 190 THR A N 1
ATOM 1361 C CA . THR A 1 190 ? -14.501 5.781 8.589 1.00 94.19 190 THR A CA 1
ATOM 1362 C C . THR A 1 190 ? -14.904 4.768 7.518 1.00 94.19 190 THR A C 1
ATOM 1364 O O . THR A 1 190 ? -14.775 5.040 6.324 1.00 94.19 190 THR A O 1
ATOM 1367 N N . PRO A 1 191 ? -15.331 3.552 7.899 1.00 90.00 191 PRO A N 1
ATOM 1368 C CA . PRO A 1 191 ? -15.736 2.552 6.928 1.00 90.00 191 PRO A CA 1
ATOM 1369 C C . PRO A 1 191 ? -17.103 2.897 6.334 1.00 90.00 191 PRO A C 1
ATOM 1371 O O . PRO A 1 191 ? -18.088 3.090 7.050 1.00 90.00 191 PRO A O 1
ATOM 1374 N N . VAL A 1 192 ? -17.173 2.903 5.006 1.00 91.44 192 VAL A N 1
ATOM 1375 C CA . VAL A 1 192 ? -18.419 2.934 4.238 1.00 91.44 192 VAL A CA 1
ATOM 1376 C C . VAL A 1 192 ? -18.708 1.494 3.818 1.00 91.44 192 VAL A C 1
ATOM 1378 O O . VAL A 1 192 ? -18.367 1.087 2.706 1.00 91.44 192 VAL A O 1
ATOM 1381 N N . SER A 1 193 ? -19.224 0.698 4.766 1.00 84.81 193 SER A N 1
ATOM 1382 C CA . SER A 1 193 ? -19.393 -0.752 4.603 1.00 84.81 193 SER A CA 1
ATOM 1383 C C . SER A 1 193 ? -20.535 -1.361 5.414 1.00 84.81 193 SER A C 1
ATOM 1385 O O . SER A 1 193 ? -20.542 -1.169 6.630 1.00 84.81 193 SER A O 1
ATOM 1387 N N . PRO A 1 194 ? -21.413 -2.190 4.810 1.00 83.88 194 PRO A N 1
ATOM 1388 C CA . PRO A 1 194 ? -22.366 -3.035 5.522 1.00 83.88 194 PRO A CA 1
ATOM 1389 C C . PRO A 1 194 ? -21.733 -3.875 6.632 1.00 83.88 194 PRO A C 1
ATOM 1391 O O . PRO A 1 194 ? -22.352 -3.981 7.685 1.00 83.88 194 PRO A O 1
ATOM 1394 N N . GLN A 1 195 ? -20.542 -4.449 6.398 1.00 89.62 195 GLN A N 1
ATOM 1395 C CA . GLN A 1 195 ? -19.803 -5.292 7.343 1.00 89.62 195 GLN A CA 1
ATOM 1396 C C . GLN A 1 195 ? -18.396 -4.733 7.588 1.00 89.62 195 GLN A C 1
ATOM 1398 O O . GLN A 1 195 ? -17.533 -4.762 6.702 1.00 89.62 195 GLN A O 1
ATOM 1403 N N . CYS A 1 196 ? -18.147 -4.231 8.799 1.00 89.44 196 CYS A N 1
ATOM 1404 C CA . CYS A 1 196 ? -16.836 -3.725 9.203 1.00 89.44 196 CYS A CA 1
ATOM 1405 C C .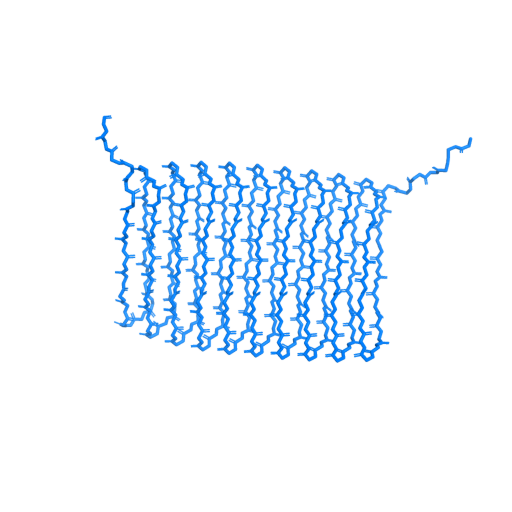 CYS A 1 196 ? -16.343 -4.285 10.537 1.00 89.44 196 CYS A C 1
ATOM 1407 O O . CYS A 1 196 ? -17.058 -4.294 11.538 1.00 89.44 196 CYS A O 1
ATOM 1409 N N . HIS A 1 197 ? -15.067 -4.674 10.564 1.00 92.44 197 HIS A N 1
ATOM 1410 C CA . HIS A 1 197 ? -14.350 -5.074 11.778 1.00 92.44 197 HIS A CA 1
ATOM 1411 C C . HIS A 1 197 ? -13.070 -4.241 11.946 1.00 92.44 197 HIS A C 1
ATOM 1413 O O . HIS A 1 197 ? -11.973 -4.743 11.689 1.00 92.44 197 HIS A O 1
ATOM 1419 N N . PRO A 1 198 ? -13.185 -2.948 12.301 1.00 92.12 198 PRO A N 1
ATOM 1420 C CA . PRO A 1 198 ? -12.020 -2.112 12.534 1.00 92.12 198 PRO A CA 1
ATOM 1421 C C . PRO A 1 198 ? -11.292 -2.517 13.817 1.00 92.12 198 PRO A C 1
ATOM 1423 O O . PRO A 1 198 ? -11.914 -2.680 14.864 1.00 92.12 198 PRO A O 1
ATOM 1426 N N . SER A 1 199 ? -9.968 -2.630 13.737 1.00 94.31 199 SER A N 1
ATOM 1427 C CA . SER A 1 199 ? -9.081 -2.859 14.877 1.00 94.31 199 SER A CA 1
ATOM 1428 C C . SER A 1 199 ? -8.102 -1.702 15.012 1.00 94.31 199 SER A C 1
ATOM 1430 O O . SER A 1 199 ? -7.372 -1.385 14.072 1.00 94.31 199 SER A O 1
ATOM 1432 N N . VAL A 1 200 ? -8.062 -1.080 16.189 1.00 92.94 200 VAL A N 1
ATOM 1433 C CA . VAL A 1 200 ? -7.093 -0.034 16.523 1.00 92.94 200 VAL A CA 1
ATOM 1434 C C . VAL A 1 200 ? -6.289 -0.471 17.743 1.00 92.94 200 VAL A C 1
ATOM 1436 O O . VAL A 1 200 ? -6.832 -0.653 18.831 1.00 92.94 200 VAL A O 1
ATOM 1439 N N . THR A 1 201 ? -4.980 -0.631 17.573 1.00 92.69 201 THR A N 1
ATOM 1440 C CA . THR A 1 201 ? -4.063 -1.112 18.616 1.00 92.69 201 THR A CA 1
ATOM 1441 C C . THR A 1 201 ? -2.961 -0.079 18.836 1.00 92.69 201 THR A C 1
ATOM 1443 O O . THR A 1 201 ? -1.871 -0.209 18.278 1.00 92.69 201 THR A O 1
ATOM 1446 N N . PRO A 1 202 ? -3.234 1.006 19.577 1.00 87.12 202 PRO A N 1
ATOM 1447 C CA . PRO A 1 202 ? -2.228 2.021 19.829 1.00 87.12 202 PRO A CA 1
ATOM 1448 C C . PRO A 1 202 ? -1.200 1.524 20.847 1.00 87.12 202 PRO A C 1
ATOM 1450 O O . PRO A 1 202 ? -1.555 1.015 21.910 1.00 87.12 202 PRO A O 1
ATOM 1453 N N . VAL A 1 203 ? 0.077 1.730 20.534 1.00 88.44 203 VAL A N 1
ATOM 1454 C CA . VAL A 1 203 ? 1.202 1.577 21.464 1.00 88.44 203 VAL A CA 1
ATOM 1455 C C . VAL A 1 203 ? 1.610 2.989 21.887 1.00 88.44 203 VAL A C 1
ATOM 1457 O O . VAL A 1 203 ? 2.512 3.593 21.301 1.00 88.44 203 VAL A O 1
ATOM 1460 N N . SER A 1 204 ? 0.833 3.574 22.807 1.00 77.06 204 SER A N 1
ATOM 1461 C CA . SER A 1 204 ? 0.859 5.013 23.097 1.00 77.06 204 SER A CA 1
ATOM 1462 C C . SER A 1 204 ? 0.322 5.368 24.489 1.00 77.06 204 SER A C 1
ATOM 1464 O O . SER A 1 204 ? -0.682 4.787 24.901 1.00 77.06 204 SER A O 1
ATOM 1466 N N . PRO A 1 205 ? 0.902 6.371 25.179 1.00 73.81 205 PRO A N 1
ATOM 1467 C CA . PRO A 1 205 ? 0.301 6.991 26.357 1.00 73.81 205 PRO A CA 1
ATOM 1468 C C . PRO A 1 205 ? -0.850 7.965 26.028 1.00 73.81 205 PRO A C 1
ATOM 1470 O O . PRO A 1 205 ? -1.721 8.156 26.873 1.00 73.81 205 PRO A O 1
ATOM 1473 N N . GLN A 1 206 ? -0.878 8.594 24.842 1.00 82.19 206 GLN A N 1
ATOM 1474 C CA . GLN A 1 206 ? -1.920 9.548 24.434 1.00 82.19 206 GLN A CA 1
ATOM 1475 C C . GLN A 1 206 ? -2.511 9.147 23.076 1.00 82.19 206 GLN A C 1
ATOM 1477 O O . GLN A 1 206 ? -1.995 9.499 22.012 1.00 82.19 206 GLN A O 1
ATOM 1482 N N . CYS A 1 207 ? -3.627 8.414 23.120 1.00 82.69 207 CYS A N 1
ATOM 1483 C CA . CYS A 1 207 ? -4.368 7.990 21.935 1.00 82.69 207 CYS A CA 1
ATOM 1484 C C . CYS A 1 207 ? -5.828 8.447 21.989 1.00 82.69 207 CYS A C 1
ATOM 1486 O O . CYS A 1 207 ? -6.527 8.195 22.969 1.00 82.69 207 CYS A O 1
ATOM 1488 N N . HIS A 1 208 ? -6.300 9.051 20.897 1.00 87.62 208 HIS A N 1
ATOM 1489 C CA . HIS A 1 208 ? -7.704 9.409 20.696 1.00 87.62 208 HIS A CA 1
ATOM 1490 C C . HIS A 1 208 ? -8.246 8.745 19.421 1.00 87.62 208 HIS A C 1
ATOM 1492 O O . HIS A 1 208 ? -8.260 9.379 18.362 1.00 87.62 208 HIS A O 1
ATOM 1498 N N . PRO A 1 209 ? -8.654 7.465 19.490 1.00 88.19 209 PRO A N 1
ATOM 1499 C CA . PRO A 1 209 ? -9.210 6.766 18.345 1.00 88.19 209 PRO A CA 1
ATOM 1500 C C . PRO A 1 209 ? -10.642 7.217 18.057 1.00 88.19 209 PRO A C 1
ATOM 1502 O O . PRO A 1 209 ? -11.463 7.341 18.964 1.00 88.19 209 PRO A O 1
ATOM 1505 N N . SER A 1 210 ? -10.944 7.412 16.777 1.00 90.94 210 SER A N 1
ATOM 1506 C CA . SER A 1 210 ? -12.288 7.666 16.267 1.00 90.94 210 SER A CA 1
ATOM 1507 C C . SER A 1 210 ? -12.655 6.597 15.246 1.00 90.94 210 SER A C 1
ATOM 1509 O O . SER A 1 210 ? -11.904 6.354 14.299 1.00 90.94 210 SER A O 1
ATOM 1511 N N . VAL A 1 211 ? -13.806 5.951 15.438 1.00 89.81 211 VAL A N 1
ATOM 1512 C CA . VAL A 1 211 ? -14.370 5.007 14.471 1.00 89.81 211 VAL A CA 1
ATOM 1513 C C . VAL A 1 211 ? -15.796 5.434 14.146 1.00 89.81 211 VAL A C 1
ATOM 1515 O O . VAL A 1 211 ? -16.671 5.366 15.007 1.00 89.81 211 VAL A O 1
ATOM 1518 N N . THR A 1 212 ? -16.027 5.843 12.900 1.00 90.81 212 THR A N 1
ATOM 1519 C CA . THR A 1 212 ? -17.314 6.380 12.435 1.00 90.81 212 THR A CA 1
ATOM 1520 C C . THR A 1 212 ? -17.834 5.543 11.265 1.00 90.81 212 THR A C 1
ATOM 1522 O O . THR A 1 212 ? -17.562 5.864 10.107 1.00 90.81 212 THR A O 1
ATOM 1525 N N . PRO A 1 213 ? -18.547 4.435 11.523 1.00 84.12 213 PRO A N 1
ATOM 1526 C CA . PRO A 1 213 ? -19.112 3.619 10.457 1.00 84.12 213 PRO A CA 1
ATOM 1527 C C . PRO A 1 213 ? -20.312 4.299 9.794 1.00 84.12 213 PRO A C 1
ATOM 1529 O O . PRO A 1 213 ? -21.172 4.867 10.463 1.00 84.12 213 PRO A O 1
ATOM 1532 N N . VAL A 1 214 ? -20.405 4.181 8.470 1.00 85.06 214 VAL A N 1
ATOM 1533 C CA . VAL A 1 214 ? -21.522 4.698 7.659 1.00 85.06 214 VAL A CA 1
ATOM 1534 C C . VAL A 1 214 ? -22.448 3.541 7.242 1.00 85.06 214 VAL A C 1
ATOM 1536 O O . VAL A 1 214 ? -22.780 3.397 6.067 1.00 85.06 214 VAL A O 1
ATOM 1539 N N . SER A 1 215 ? -22.785 2.630 8.175 1.00 74.19 215 SER A N 1
ATOM 1540 C CA . SER A 1 215 ? -23.565 1.396 7.921 1.00 74.19 215 SER A CA 1
ATOM 1541 C C . SER A 1 215 ? -23.873 0.572 9.196 1.00 74.19 215 SER A C 1
ATOM 1543 O O . SER A 1 215 ? -23.294 0.852 10.245 1.00 74.19 215 SER A O 1
ATOM 1545 N N . PRO A 1 216 ? -24.783 -0.431 9.137 1.00 68.56 216 PRO A N 1
ATOM 1546 C CA . PRO A 1 216 ? -25.402 -1.029 10.328 1.00 68.56 216 PRO A CA 1
ATOM 1547 C C . PRO A 1 216 ? -24.592 -2.108 11.071 1.00 68.56 216 PRO A C 1
ATOM 1549 O O . PRO A 1 216 ? -24.833 -2.279 12.264 1.00 68.56 216 PRO A O 1
ATOM 1552 N N . GLN A 1 217 ? -23.670 -2.848 10.433 1.00 82.50 217 GLN A N 1
ATOM 1553 C CA . GLN A 1 217 ? -22.899 -3.909 11.109 1.00 82.50 217 GLN A CA 1
ATOM 1554 C C . GLN A 1 217 ? -21.426 -3.514 11.235 1.00 82.50 217 GLN A C 1
ATOM 1556 O O . GLN A 1 217 ? -20.598 -3.825 10.377 1.00 82.50 217 GLN A O 1
ATOM 1561 N N . CYS A 1 218 ? -21.098 -2.832 12.335 1.00 84.25 218 CYS A N 1
ATOM 1562 C CA . CYS A 1 218 ? -19.713 -2.552 12.691 1.00 84.25 218 CYS A CA 1
ATOM 1563 C C . CYS A 1 218 ? -19.349 -3.089 14.070 1.00 84.25 218 CYS A C 1
ATOM 1565 O O . CYS A 1 218 ? -20.036 -2.819 15.054 1.00 84.25 218 CYS A O 1
ATOM 1567 N N . HIS A 1 219 ? -18.221 -3.790 14.136 1.00 87.81 219 HIS A N 1
ATOM 1568 C CA . HIS A 1 219 ? -17.653 -4.333 15.365 1.00 87.81 219 HIS A CA 1
ATOM 1569 C C . HIS A 1 219 ? -16.256 -3.745 15.599 1.00 87.81 219 HIS A C 1
ATOM 1571 O O . HIS A 1 219 ? -15.259 -4.393 15.270 1.00 87.81 219 HIS A O 1
ATOM 1577 N N . PRO A 1 220 ? -16.164 -2.505 16.112 1.00 87.75 220 PRO A N 1
ATOM 1578 C CA . PRO A 1 220 ? -14.886 -1.897 16.438 1.00 87.75 220 PRO A CA 1
ATOM 1579 C C . PRO A 1 220 ? -14.224 -2.574 17.636 1.00 87.75 220 PRO A C 1
ATOM 1581 O O . PRO A 1 220 ? -14.859 -2.811 18.662 1.00 87.75 220 PRO A O 1
ATOM 1584 N N . SER A 1 221 ? -12.923 -2.816 17.515 1.00 90.62 221 SER A N 1
ATOM 1585 C CA . SER A 1 221 ? -12.039 -3.172 18.618 1.00 90.62 221 SER A CA 1
ATOM 1586 C C . SER A 1 221 ? -10.991 -2.083 18.798 1.00 90.62 221 SER A C 1
ATOM 1588 O O . SER A 1 221 ? -10.332 -1.671 17.842 1.00 90.62 221 SER A O 1
ATOM 1590 N N . VAL A 1 222 ? -10.825 -1.628 20.036 1.00 88.25 222 VAL A N 1
ATOM 1591 C CA . VAL A 1 222 ? -9.719 -0.759 20.434 1.00 88.25 222 VAL A CA 1
ATOM 1592 C C . VAL A 1 222 ? -8.982 -1.454 21.569 1.00 88.25 222 VAL A C 1
ATOM 1594 O O . VAL A 1 222 ? -9.560 -1.702 22.624 1.00 88.25 222 VAL A O 1
ATOM 1597 N N . THR A 1 223 ? -7.710 -1.785 21.356 1.00 89.06 223 THR A N 1
ATOM 1598 C CA . THR A 1 223 ? -6.873 -2.478 22.346 1.00 89.06 223 THR A CA 1
ATOM 1599 C C . THR A 1 223 ? -5.601 -1.674 22.592 1.00 89.06 223 THR A C 1
ATOM 1601 O O . THR A 1 223 ? -4.620 -1.849 21.870 1.00 89.06 223 THR A O 1
ATOM 1604 N N . PRO A 1 224 ? -5.595 -0.762 23.576 1.00 81.62 224 PRO A N 1
ATOM 1605 C CA . PRO A 1 224 ? -4.388 -0.039 23.949 1.00 81.62 224 PRO A CA 1
ATOM 1606 C C . PRO A 1 224 ? -3.339 -0.988 24.529 1.00 81.62 224 PRO A C 1
ATOM 1608 O O . PRO A 1 224 ? -3.637 -1.787 25.417 1.00 81.62 224 PRO A O 1
ATOM 1611 N N . VAL A 1 225 ? -2.102 -0.874 24.052 1.00 81.88 225 VAL A N 1
ATOM 1612 C CA . VAL A 1 225 ? -0.937 -1.520 24.659 1.00 81.88 225 VAL A CA 1
ATOM 1613 C C . VAL A 1 225 ? -0.201 -0.447 25.448 1.00 81.88 225 VAL A C 1
ATOM 1615 O O . VAL A 1 225 ? 0.630 0.286 24.909 1.00 81.88 225 VAL A O 1
ATOM 1618 N N . SER A 1 226 ? -0.546 -0.319 26.728 1.00 65.50 226 SER A N 1
ATOM 1619 C CA . SER A 1 226 ? 0.201 0.541 27.645 1.00 65.50 226 SER A CA 1
ATOM 1620 C C . SER A 1 226 ? 1.513 -0.153 28.020 1.00 65.50 226 SER A C 1
ATOM 1622 O O . SER A 1 226 ? 1.463 -1.304 28.464 1.00 65.50 226 SER A O 1
ATOM 1624 N N . PRO A 1 227 ? 2.687 0.498 27.909 1.00 55.28 227 PRO A N 1
ATOM 1625 C CA . PRO A 1 227 ? 3.841 0.041 28.668 1.00 55.28 227 PRO A CA 1
ATOM 1626 C C . PRO A 1 227 ? 3.441 0.085 30.149 1.00 55.28 227 PRO A C 1
ATOM 1628 O O . PRO A 1 227 ? 2.922 1.096 30.623 1.00 55.28 227 PRO A O 1
ATOM 1631 N N . GLN A 1 228 ? 3.568 -1.042 30.850 1.00 39.38 228 GLN A N 1
ATOM 1632 C CA . GLN A 1 228 ? 3.243 -1.138 32.271 1.00 39.38 228 GLN A CA 1
ATOM 1633 C C . GLN A 1 228 ? 3.956 -0.022 33.046 1.00 39.38 228 GLN A C 1
ATOM 1635 O O . GLN A 1 228 ? 5.151 0.198 32.853 1.00 39.38 228 GLN A O 1
ATOM 1640 N N . CYS A 1 229 ? 3.224 0.669 33.921 1.00 30.03 229 CYS A N 1
ATOM 1641 C CA . CYS A 1 229 ? 3.825 1.543 34.918 1.00 30.03 229 CYS A CA 1
ATOM 1642 C C . CYS A 1 229 ? 4.717 0.701 35.847 1.00 30.03 229 CYS A C 1
ATOM 1644 O O . CYS A 1 229 ? 4.218 -0.181 36.552 1.00 30.03 229 CYS A O 1
ATOM 1646 N N . HIS A 1 230 ? 6.013 0.997 35.859 1.00 30.64 230 HIS A N 1
ATOM 1647 C CA . HIS A 1 230 ? 6.844 0.912 37.056 1.00 30.64 230 HIS A CA 1
ATOM 1648 C C . HIS A 1 230 ? 7.161 2.334 37.500 1.00 30.64 230 HIS A C 1
ATOM 1650 O O . HIS A 1 230 ? 7.516 3.147 36.617 1.00 30.64 230 HIS A O 1
#